Protein AF-A0A437BYC9-F1 (afdb_monomer)

Nearest PDB structures (foldseek):
  4xf6-assembly1_A  TM=4.415E-01  e=2.142E-01  Thermococcus kodakarensis KOD1
  4k9z-assembly1_A  TM=4.597E-01  e=1.514E+00  Phocaeicola vulgatus ATCC 8482
  7koe-assembly1_F  TM=4.546E-01  e=2.211E+00  Thermotoga maritima MSB8
  5i7a-assembly2_D  TM=3.632E-01  e=1.335E+00  Mycobacterium tuberculosis
  3tzq-assembly1_B  TM=3.472E-01  e=1.949E+00  Mycobacterium marinum M

Foldseek 3Di:
DPPPQDFKEWEAEWDQDPNDIHHDPLRVVLLVLCVVLLQPRYAYEYEDEDPDDCVVVVVVGDPSDRYDYDYLVRDQPVCNVADDGWIAGSVSPDIQHDRVRSSLVSLVNSCVVPVVPVVSVCVCPDVSDDDPDDLVPDVVNVLVVPVQVVQVVVCVVDVDVVVPDDRPSVVVVVVVVPDPDPDPCPVVVVVVVVVVVVVVVVVVVVVPPPDDDDDD

Structure (mmCIF, N/CA/C/O backbone):
data_AF-A0A437BYC9-F1
#
_entry.id   AF-A0A437BYC9-F1
#
loop_
_atom_site.group_PDB
_atom_site.id
_atom_site.type_symbol
_atom_site.label_atom_id
_atom_site.label_alt_id
_atom_site.label_comp_id
_atom_site.label_asym_id
_atom_site.label_entity_id
_atom_site.label_seq_id
_atom_site.pdbx_PDB_ins_code
_atom_site.Cartn_x
_atom_site.Cartn_y
_atom_site.Cartn_z
_atom_site.occupancy
_atom_site.B_iso_or_equiv
_atom_site.auth_seq_id
_atom_site.auth_comp_id
_atom_site.auth_asym_id
_atom_site.auth_atom_id
_atom_site.pdbx_PDB_model_num
ATOM 1 N N . MET A 1 1 ? -20.187 30.228 1.356 1.00 35.66 1 MET A N 1
ATOM 2 C CA . MET A 1 1 ? -19.359 29.682 2.453 1.00 35.66 1 MET A CA 1
ATOM 3 C C . MET A 1 1 ? -18.362 28.707 1.846 1.00 35.66 1 MET A C 1
ATOM 5 O O . MET A 1 1 ? -18.783 27.744 1.224 1.00 35.66 1 MET A O 1
ATOM 9 N N . LYS A 1 2 ? -17.057 28.998 1.900 1.00 36.75 2 LYS A N 1
ATOM 10 C CA . LYS A 1 2 ? -16.024 28.070 1.418 1.00 36.75 2 LYS A CA 1
ATOM 11 C C . LYS A 1 2 ? -15.849 27.006 2.502 1.00 36.75 2 LYS A C 1
ATOM 13 O O . LYS A 1 2 ? -15.296 27.320 3.549 1.00 36.75 2 LYS A O 1
ATOM 18 N N . HIS A 1 3 ? -16.365 25.796 2.293 1.00 44.00 3 HIS A N 1
ATOM 19 C CA . HIS A 1 3 ? -16.026 24.677 3.169 1.00 44.00 3 HIS A CA 1
ATOM 20 C C . HIS A 1 3 ? -14.507 24.494 3.109 1.00 44.00 3 HIS A C 1
ATOM 22 O O . HIS A 1 3 ? -13.954 24.269 2.030 1.00 44.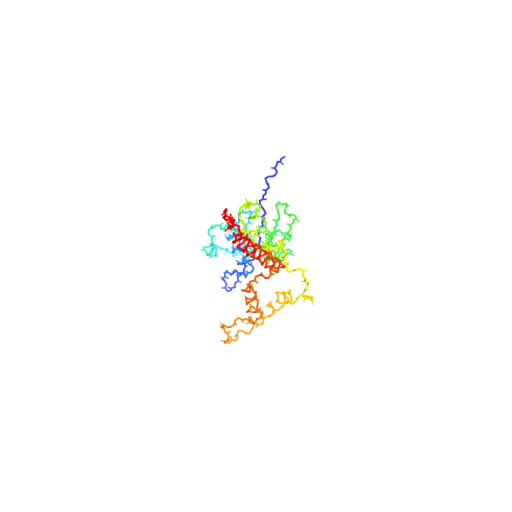00 3 HIS A O 1
ATOM 28 N N . ALA A 1 4 ? -13.826 24.667 4.243 1.00 49.12 4 ALA A N 1
ATOM 29 C CA . ALA A 1 4 ? -12.433 24.272 4.369 1.00 49.12 4 ALA A CA 1
ATOM 30 C C . ALA A 1 4 ? -12.379 22.772 4.059 1.00 49.12 4 ALA A C 1
ATOM 32 O O . ALA A 1 4 ? -12.973 21.975 4.784 1.00 49.12 4 ALA A O 1
ATOM 33 N N . LYS A 1 5 ? -11.773 22.402 2.925 1.00 62.47 5 LYS A N 1
ATOM 34 C CA . LYS A 1 5 ? -11.640 20.999 2.528 1.00 62.47 5 LYS A CA 1
ATOM 35 C C . LYS A 1 5 ? -10.813 20.302 3.601 1.00 62.47 5 LYS A C 1
ATOM 37 O O . LYS A 1 5 ? -9.648 20.647 3.787 1.00 62.47 5 LYS A O 1
ATOM 42 N N . GLN A 1 6 ? -11.435 19.387 4.336 1.00 75.75 6 GLN A N 1
ATOM 43 C CA . GLN A 1 6 ? -10.712 18.543 5.275 1.00 75.75 6 GLN A CA 1
ATOM 44 C C . GLN A 1 6 ? -9.786 17.608 4.489 1.00 75.75 6 GLN A C 1
ATOM 46 O O . GLN A 1 6 ? -10.134 17.236 3.369 1.00 75.75 6 GLN A O 1
ATOM 51 N N . PRO A 1 7 ? -8.606 17.261 5.025 1.00 87.56 7 PRO A N 1
ATOM 52 C CA . PRO A 1 7 ? -7.729 16.301 4.371 1.00 87.56 7 PRO A CA 1
ATOM 53 C C . PRO A 1 7 ? -8.414 14.927 4.275 1.00 87.56 7 PRO A C 1
ATOM 55 O O . PRO A 1 7 ? -9.244 14.607 5.131 1.00 87.56 7 PRO A O 1
ATOM 58 N N . PRO A 1 8 ? -8.063 14.102 3.273 1.00 93.69 8 PRO A N 1
ATOM 59 C CA . PRO A 1 8 ? -8.549 12.731 3.196 1.00 93.69 8 PRO A CA 1
ATOM 60 C C . PRO A 1 8 ? -8.147 11.938 4.446 1.00 93.69 8 PRO A C 1
ATOM 62 O O . PRO A 1 8 ? -7.081 12.150 5.033 1.00 93.69 8 PRO A O 1
ATOM 65 N N . CYS A 1 9 ? -8.994 10.995 4.839 1.00 96.12 9 CYS A N 1
ATOM 66 C CA . CYS A 1 9 ? -8.796 10.165 6.021 1.00 96.12 9 CYS A CA 1
ATOM 67 C C . CYS A 1 9 ? -8.290 8.781 5.615 1.00 96.12 9 CYS A C 1
ATOM 69 O O . CYS A 1 9 ? -8.772 8.205 4.645 1.00 96.12 9 CYS A O 1
ATOM 71 N N . LEU A 1 10 ? -7.347 8.222 6.364 1.00 97.31 10 LEU A N 1
ATOM 72 C CA . LEU A 1 10 ? -6.809 6.883 6.150 1.00 97.31 10 LEU A CA 1
ATOM 73 C C . LEU A 1 10 ? -7.049 6.038 7.397 1.00 97.31 10 LEU A C 1
ATOM 75 O O . LEU A 1 10 ? -6.605 6.407 8.474 1.00 97.31 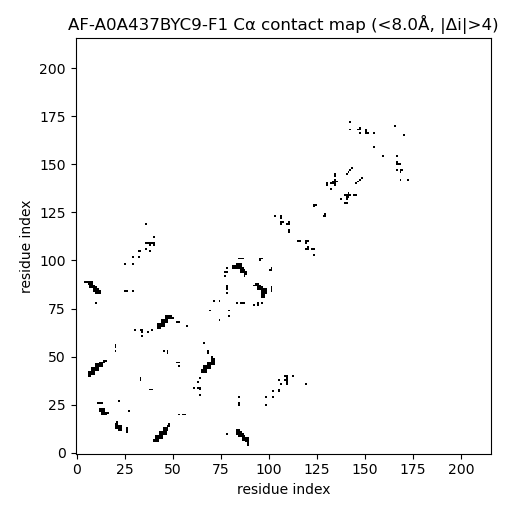10 LEU A O 1
ATOM 79 N N . TYR A 1 11 ? -7.719 4.905 7.239 1.00 97.12 11 TYR A N 1
ATOM 80 C CA . TYR A 1 11 ? -8.115 4.013 8.323 1.00 97.12 11 TYR A CA 1
ATOM 81 C C . TYR A 1 11 ? -7.309 2.723 8.243 1.00 97.12 11 TYR A C 1
ATOM 83 O O . TYR A 1 11 ? -7.282 2.062 7.197 1.00 97.12 11 TYR A O 1
ATOM 91 N N . LEU A 1 12 ? -6.646 2.382 9.343 1.00 96.06 12 LEU A N 1
ATOM 92 C CA . LEU A 1 12 ? -5.747 1.243 9.454 1.00 96.06 12 LEU A CA 1
ATOM 93 C C . LEU A 1 12 ? -6.192 0.339 10.596 1.00 96.06 12 LEU A C 1
ATOM 95 O O . LEU A 1 12 ? -6.527 0.814 11.676 1.00 96.06 12 LEU A O 1
ATOM 99 N N . GLU A 1 13 ? -6.183 -0.964 10.353 1.00 93.69 13 GLU A N 1
ATOM 100 C CA . GLU A 1 13 ? -6.565 -1.950 11.358 1.00 93.69 13 GLU A CA 1
ATOM 101 C C . GLU A 1 13 ? -5.466 -2.111 12.403 1.00 93.69 13 GLU A C 1
ATOM 103 O O . GLU A 1 13 ? -4.273 -2.123 12.074 1.00 93.69 13 GLU A O 1
ATOM 108 N N . VAL A 1 14 ? -5.878 -2.304 13.650 1.00 90.81 14 VAL A N 1
ATOM 109 C CA . VAL A 1 14 ? -5.016 -2.784 14.720 1.00 90.81 14 VAL A CA 1
ATOM 110 C C . VAL A 1 14 ? -5.742 -3.915 15.440 1.00 90.81 14 VAL A C 1
ATOM 112 O O . VAL A 1 14 ? -6.952 -3.853 15.638 1.00 90.81 14 VAL A O 1
ATOM 115 N N . CYS A 1 15 ? -5.022 -4.971 15.811 1.00 84.94 15 CYS A N 1
ATOM 116 C CA . CYS A 1 15 ? -5.612 -6.130 16.476 1.00 84.94 15 CYS A CA 1
ATOM 117 C C . CYS A 1 15 ? -5.174 -6.175 17.937 1.00 84.94 15 CYS A C 1
ATOM 119 O O . CYS A 1 15 ? -4.012 -5.913 18.241 1.00 84.94 15 CYS A O 1
ATOM 121 N N . CYS A 1 16 ? -6.068 -6.572 18.838 1.00 80.38 16 CYS A N 1
ATOM 122 C CA . CYS A 1 16 ? -5.691 -6.937 20.199 1.00 80.38 16 CYS A CA 1
ATOM 123 C C . CYS A 1 16 ? -5.539 -8.460 20.280 1.00 80.38 16 CYS A C 1
ATOM 125 O O . CYS A 1 16 ? -6.449 -9.200 19.909 1.00 80.38 16 CYS A O 1
ATOM 127 N N . GLN A 1 17 ? -4.380 -8.935 20.735 1.00 76.38 17 GLN A N 1
ATOM 128 C CA . GLN A 1 17 ? -4.140 -10.352 20.994 1.00 76.38 17 GLN A CA 1
ATOM 129 C C . GLN A 1 17 ? -3.495 -10.489 22.373 1.00 76.38 17 GLN A C 1
ATOM 131 O O . GLN A 1 17 ? -2.411 -9.954 22.594 1.00 76.38 17 GLN A O 1
ATOM 136 N N . ASN A 1 18 ? -4.140 -11.230 23.278 1.00 75.50 18 ASN A N 1
ATOM 137 C CA . ASN A 1 18 ? -3.695 -11.420 24.666 1.00 75.50 18 ASN A CA 1
ATOM 138 C C . ASN A 1 18 ? -3.478 -10.089 25.414 1.00 75.50 18 ASN A C 1
ATOM 140 O O . ASN A 1 18 ? -2.416 -9.892 25.999 1.00 75.50 18 ASN A O 1
ATOM 144 N N . GLU A 1 19 ? -4.440 -9.160 25.341 1.00 74.94 19 GLU A N 1
ATOM 145 C CA . GLU A 1 19 ? -4.351 -7.810 25.939 1.00 74.94 19 GLU A CA 1
ATOM 146 C C . GLU A 1 19 ? -3.210 -6.932 25.386 1.00 74.94 19 GLU A C 1
ATOM 148 O O . GLU A 1 19 ? -2.942 -5.845 25.896 1.00 74.94 19 GLU A O 1
ATOM 153 N N . GLN A 1 20 ? -2.530 -7.376 24.323 1.00 78.38 20 GLN A N 1
ATOM 154 C CA . GLN A 1 20 ? -1.471 -6.621 23.673 1.00 78.38 20 GLN A CA 1
ATOM 155 C C . GLN A 1 20 ? -1.907 -6.161 22.287 1.00 78.38 20 GLN A C 1
ATOM 157 O O . GLN A 1 20 ? -2.323 -6.951 21.434 1.00 78.38 20 GLN A O 1
ATOM 162 N N . LEU A 1 21 ? -1.746 -4.863 22.048 1.00 83.94 21 LEU A N 1
ATOM 163 C CA . LEU A 1 21 ? -2.015 -4.263 20.756 1.00 83.94 21 LEU A CA 1
ATOM 164 C C . LEU A 1 21 ? -0.941 -4.683 19.741 1.00 83.94 21 LEU A C 1
ATOM 166 O O . LEU A 1 21 ? 0.259 -4.550 19.987 1.00 83.94 21 LEU A O 1
ATOM 170 N N . ARG A 1 22 ? -1.375 -5.201 18.592 1.00 85.50 22 ARG A N 1
ATOM 171 C CA . ARG A 1 22 ? -0.526 -5.692 17.505 1.00 85.50 22 ARG A CA 1
ATOM 172 C C . ARG A 1 22 ? -0.892 -5.023 16.197 1.00 85.50 22 ARG A C 1
ATOM 174 O O . ARG A 1 22 ? -2.064 -4.845 15.879 1.00 85.50 22 ARG A O 1
ATOM 181 N N . VAL A 1 23 ? 0.133 -4.721 15.408 1.00 87.81 23 VAL A N 1
ATOM 182 C CA . VAL A 1 23 ? -0.023 -4.128 14.081 1.00 87.81 23 VAL A CA 1
ATOM 183 C C . VAL A 1 23 ? -0.040 -5.233 13.029 1.00 87.81 23 VAL A C 1
ATOM 185 O O . VAL A 1 23 ? 0.972 -5.919 12.859 1.00 87.81 23 VAL A O 1
ATOM 188 N N . PRO A 1 24 ? -1.156 -5.422 12.305 1.00 89.94 24 PRO A N 1
ATOM 189 C CA . PRO A 1 24 ? -1.204 -6.343 11.182 1.00 89.94 24 PRO A CA 1
ATOM 190 C C . PRO A 1 24 ? -0.204 -5.947 10.098 1.00 89.94 24 PRO A C 1
ATOM 192 O O . PRO A 1 24 ? 0.077 -4.766 9.891 1.00 89.94 24 PRO A O 1
ATOM 195 N N . LEU A 1 25 ? 0.260 -6.932 9.326 1.00 89.44 25 LEU A N 1
ATOM 196 C CA . LEU A 1 25 ? 1.218 -6.716 8.237 1.00 89.44 25 LEU A CA 1
ATOM 197 C C . LEU A 1 25 ? 0.780 -5.600 7.274 1.00 89.44 25 LEU A C 1
ATOM 199 O O . LEU A 1 25 ? 1.587 -4.749 6.910 1.00 89.44 25 LEU A O 1
ATOM 203 N N . HIS A 1 26 ? -0.500 -5.576 6.892 1.00 93.06 26 HIS A N 1
ATOM 204 C CA . HIS A 1 26 ? -1.048 -4.555 5.999 1.00 93.06 26 HIS A CA 1
ATOM 205 C C . HIS A 1 26 ? -0.874 -3.140 6.568 1.00 93.06 26 HIS A C 1
ATOM 207 O O . HIS A 1 26 ? -0.430 -2.246 5.850 1.00 93.06 26 HIS A O 1
ATOM 213 N N . THR A 1 27 ? -1.157 -2.948 7.857 1.00 93.81 27 THR A N 1
ATOM 214 C CA . THR A 1 27 ? -0.968 -1.667 8.546 1.00 93.81 27 THR A CA 1
ATOM 215 C C . THR A 1 27 ? 0.511 -1.305 8.640 1.00 93.81 27 THR A C 1
ATOM 217 O O . THR A 1 27 ? 0.872 -0.178 8.307 1.00 93.81 27 THR A O 1
ATOM 220 N N . SER A 1 28 ? 1.385 -2.256 8.984 1.00 92.50 28 SER A N 1
ATOM 221 C CA . SER A 1 28 ? 2.836 -2.029 9.037 1.00 92.50 28 SER A CA 1
ATOM 222 C C . SER A 1 28 ? 3.403 -1.564 7.693 1.00 92.50 28 SER A C 1
ATOM 224 O O . SER A 1 28 ? 4.184 -0.615 7.650 1.00 92.50 28 SER A O 1
ATOM 226 N N . ILE A 1 29 ? 2.972 -2.175 6.582 1.00 95.12 29 ILE A N 1
ATOM 227 C CA . ILE A 1 29 ? 3.383 -1.771 5.227 1.00 95.12 29 ILE A CA 1
ATOM 228 C C . ILE A 1 29 ? 2.930 -0.336 4.926 1.00 95.12 29 ILE A C 1
ATOM 230 O O . ILE A 1 29 ? 3.701 0.453 4.376 1.00 95.12 29 ILE A O 1
ATOM 234 N N . VAL A 1 30 ? 1.691 0.017 5.283 1.00 96.75 30 VAL A N 1
ATOM 235 C CA . VAL A 1 30 ? 1.162 1.367 5.048 1.00 96.75 30 VAL A CA 1
ATOM 236 C C . VAL A 1 30 ? 1.903 2.412 5.884 1.00 96.75 30 VAL A C 1
ATOM 238 O O . VAL A 1 30 ? 2.310 3.435 5.337 1.00 96.75 30 VAL A O 1
ATOM 241 N N . LEU A 1 31 ? 2.124 2.153 7.175 1.00 94.50 31 LEU A N 1
ATOM 242 C CA . LEU A 1 31 ? 2.859 3.057 8.068 1.00 94.50 31 LEU A CA 1
ATOM 243 C C . LEU A 1 31 ? 4.304 3.263 7.599 1.00 94.50 31 LEU A C 1
ATOM 245 O O . LEU A 1 31 ? 4.778 4.399 7.552 1.00 94.50 31 LEU A O 1
ATOM 249 N N . PHE A 1 32 ? 4.977 2.187 7.181 1.00 94.06 32 PHE A N 1
ATOM 250 C CA . PHE A 1 32 ? 6.312 2.269 6.592 1.00 94.06 32 PHE A CA 1
ATOM 251 C C . PHE A 1 32 ? 6.326 3.175 5.357 1.00 94.06 32 PHE A C 1
ATOM 253 O O . PHE A 1 32 ? 7.171 4.062 5.255 1.00 94.06 32 PHE A O 1
ATOM 260 N N . LEU A 1 33 ? 5.372 2.997 4.437 1.00 95.69 33 LEU A N 1
ATOM 261 C CA . LEU A 1 33 ? 5.303 3.809 3.224 1.00 95.69 33 LEU A CA 1
ATOM 262 C C . LEU A 1 33 ? 5.016 5.285 3.531 1.00 95.69 33 LEU A C 1
ATOM 264 O O . LEU A 1 33 ? 5.651 6.158 2.942 1.00 95.69 33 LEU A O 1
ATOM 268 N N . LEU A 1 34 ? 4.091 5.575 4.451 1.00 95.62 34 LEU A N 1
ATOM 269 C CA . LEU A 1 34 ? 3.804 6.948 4.881 1.00 95.62 34 LEU A CA 1
ATOM 270 C C . LEU A 1 34 ? 5.063 7.631 5.425 1.00 95.62 34 LEU A C 1
ATOM 272 O O . LEU A 1 34 ? 5.349 8.764 5.039 1.00 95.62 34 LEU A O 1
ATOM 276 N N . SER A 1 35 ? 5.824 6.924 6.266 1.00 93.94 35 SER A N 1
ATOM 277 C CA . SER A 1 35 ? 7.083 7.415 6.833 1.00 93.94 35 SER A CA 1
ATOM 278 C C . SER A 1 35 ? 8.153 7.618 5.755 1.00 93.94 35 SER A C 1
ATOM 280 O O . SER A 1 35 ? 8.728 8.700 5.661 1.00 93.94 35 SER A O 1
ATOM 282 N N . TYR A 1 36 ? 8.358 6.633 4.874 1.00 93.75 36 TYR A N 1
ATOM 283 C CA . TYR A 1 36 ? 9.316 6.709 3.763 1.00 93.75 36 TYR A CA 1
ATOM 284 C C . TYR A 1 36 ? 9.035 7.892 2.820 1.00 93.75 36 TYR A C 1
ATOM 286 O O . TYR A 1 36 ? 9.946 8.577 2.340 1.00 93.75 36 TYR A O 1
ATOM 294 N N . CYS A 1 37 ? 7.756 8.152 2.552 1.00 93.81 37 CYS A N 1
ATOM 295 C CA . CYS A 1 37 ? 7.327 9.248 1.696 1.00 93.81 37 CYS A CA 1
ATOM 296 C C . CYS A 1 37 ? 7.237 10.607 2.416 1.00 93.81 37 CYS A C 1
ATOM 298 O O . CYS A 1 37 ? 6.986 11.594 1.729 1.00 93.81 37 CYS A O 1
ATOM 300 N N . ASP A 1 38 ? 7.405 10.670 3.745 1.00 91.88 38 ASP A N 1
ATOM 301 C CA . ASP A 1 38 ? 7.042 11.823 4.597 1.00 91.88 38 ASP A CA 1
ATOM 302 C C . ASP A 1 38 ? 5.645 12.387 4.246 1.00 91.88 38 ASP A C 1
ATOM 304 O O . ASP A 1 38 ? 5.435 13.587 4.050 1.00 91.88 38 ASP A O 1
ATOM 308 N N . CYS A 1 39 ? 4.669 11.491 4.067 1.00 92.38 39 CYS A N 1
ATOM 309 C CA . CYS A 1 39 ? 3.351 11.853 3.554 1.00 92.38 39 CYS A CA 1
ATOM 310 C C . CYS A 1 39 ? 2.463 12.462 4.649 1.00 92.38 39 CYS A C 1
ATOM 312 O O . CYS A 1 39 ? 1.980 11.754 5.529 1.00 92.38 39 CYS A O 1
ATOM 314 N N . LYS A 1 40 ? 2.172 13.763 4.539 1.00 91.25 40 LYS A N 1
ATOM 315 C CA . LYS A 1 40 ? 1.309 14.519 5.476 1.00 91.25 40 LYS A CA 1
ATOM 316 C C . LYS A 1 40 ? -0.074 14.848 4.907 1.00 91.25 40 LYS A C 1
ATOM 318 O O . LYS A 1 40 ? -0.828 15.622 5.487 1.00 91.25 40 LYS A O 1
ATOM 323 N N . SER A 1 41 ? -0.407 14.283 3.747 1.00 92.38 41 SER A N 1
ATOM 324 C CA . SER A 1 41 ? -1.657 14.575 3.037 1.00 92.38 41 SER A CA 1
ATOM 325 C C . SER A 1 41 ? -2.883 13.898 3.644 1.00 92.38 41 SER A C 1
ATOM 327 O O . SER A 1 41 ? -3.993 14.245 3.257 1.00 92.38 41 SER A O 1
ATOM 329 N N . PHE A 1 42 ? -2.703 12.940 4.555 1.00 93.94 42 PHE A N 1
ATOM 330 C CA . PHE A 1 42 ? -3.791 12.170 5.151 1.00 93.94 42 PHE A CA 1
ATOM 331 C C . PHE A 1 42 ? -3.896 12.432 6.646 1.00 93.94 42 PHE A C 1
ATOM 333 O O . PHE A 1 42 ? -2.885 12.526 7.340 1.00 93.94 42 PHE A O 1
ATOM 340 N N . ARG A 1 43 ? -5.128 12.442 7.153 1.00 94.56 43 ARG A N 1
ATOM 341 C CA . ARG A 1 43 ? -5.381 12.212 8.574 1.00 94.56 43 ARG A CA 1
ATOM 342 C C . ARG A 1 43 ? -5.462 10.708 8.809 1.00 94.56 43 ARG A C 1
ATOM 344 O O . ARG A 1 43 ? -6.344 10.054 8.258 1.00 94.56 43 ARG A O 1
ATOM 351 N N . VAL A 1 44 ? -4.544 10.158 9.595 1.00 95.12 44 VAL A N 1
ATOM 352 C CA . VAL A 1 44 ? -4.432 8.707 9.779 1.00 95.12 44 VAL A CA 1
ATOM 353 C C . VAL A 1 44 ? -5.101 8.285 11.083 1.00 95.12 44 VAL A C 1
ATOM 355 O O . VAL A 1 44 ? -4.848 8.865 12.138 1.00 95.12 44 VAL A O 1
ATOM 358 N N . PHE A 1 45 ? -5.946 7.265 10.999 1.00 94.94 45 PHE A N 1
ATOM 359 C CA . PHE A 1 45 ? -6.682 6.680 12.105 1.00 94.94 45 PHE A CA 1
ATOM 360 C C . PHE A 1 45 ? -6.305 5.214 12.292 1.00 94.94 45 PHE A C 1
ATOM 362 O O . PHE A 1 45 ? -6.350 4.426 11.344 1.00 94.94 45 PHE A O 1
ATOM 369 N N . LEU A 1 46 ? -5.978 4.853 13.527 1.00 93.94 46 LEU A N 1
ATOM 370 C CA . LEU A 1 46 ? -5.891 3.476 13.983 1.00 93.94 46 LEU A CA 1
ATOM 371 C C . LEU A 1 46 ? -7.270 3.054 14.485 1.00 93.94 46 LEU A C 1
ATOM 373 O O . LEU A 1 46 ? -7.828 3.675 15.390 1.00 93.94 46 LEU A O 1
ATOM 377 N N . VAL A 1 47 ? -7.823 2.024 13.855 1.00 93.62 47 VAL A N 1
ATOM 378 C CA . VAL A 1 47 ? -9.131 1.468 14.187 1.00 93.62 47 VAL A CA 1
ATOM 379 C C . VAL A 1 47 ? -8.953 0.464 15.314 1.00 93.62 47 VAL A C 1
ATOM 381 O O . VAL A 1 47 ? -8.249 -0.535 15.150 1.00 93.62 47 VAL A O 1
ATOM 384 N N . LEU A 1 48 ? -9.585 0.753 16.446 1.00 89.06 48 LEU A N 1
ATOM 385 C CA . LEU A 1 48 ? -9.480 -0.009 17.683 1.00 89.06 48 LEU A CA 1
ATOM 386 C C . LEU A 1 48 ? -10.810 -0.689 18.007 1.00 89.06 48 LEU A C 1
ATOM 388 O O . LEU A 1 48 ? -11.877 -0.103 17.820 1.00 89.06 48 LEU A O 1
ATOM 392 N N . GLY A 1 49 ? -10.723 -1.925 18.499 1.00 80.94 49 GLY A N 1
ATOM 393 C CA . GLY A 1 49 ? -11.851 -2.634 19.101 1.00 80.94 49 GLY A CA 1
ATOM 394 C C . GLY A 1 49 ? -11.955 -2.336 20.599 1.00 80.94 49 GLY A C 1
ATOM 395 O O . GLY A 1 49 ? -10.930 -2.235 21.278 1.00 80.94 49 GLY A O 1
ATOM 396 N N . ASP A 1 50 ? -13.189 -2.206 21.083 1.00 68.19 50 ASP A N 1
ATOM 397 C CA . ASP A 1 50 ? -13.614 -2.209 22.489 1.00 68.19 50 ASP A CA 1
ATOM 398 C C . ASP A 1 50 ? -12.714 -1.448 23.477 1.00 68.19 50 ASP A C 1
ATOM 400 O O . ASP A 1 50 ? -12.004 -2.040 24.289 1.00 68.19 50 ASP A O 1
ATOM 404 N N . GLY A 1 51 ? -12.754 -0.110 23.441 1.00 65.69 51 GLY A N 1
ATOM 405 C CA . GLY A 1 51 ? -12.230 0.752 24.518 1.00 65.69 51 GLY A CA 1
ATOM 406 C C . GLY A 1 51 ? -10.708 0.729 24.707 1.00 65.69 51 GLY A C 1
ATOM 407 O O . GLY A 1 51 ? -10.186 1.377 25.617 1.00 65.69 51 GLY A O 1
ATOM 408 N N . SER A 1 52 ? -9.992 0.005 23.846 1.00 72.19 52 SER A N 1
ATOM 409 C CA . SER A 1 52 ? -8.536 -0.017 23.810 1.00 72.19 52 SER A CA 1
ATOM 410 C C . SER A 1 52 ? -7.970 1.320 23.318 1.00 72.19 52 SER A C 1
ATOM 412 O O . SER A 1 52 ? -8.645 2.106 22.650 1.00 72.19 52 SER A O 1
ATOM 414 N N . SER A 1 53 ? -6.715 1.588 23.683 1.00 76.06 53 SER A N 1
ATOM 415 C CA . SER A 1 53 ? -5.976 2.799 23.320 1.00 76.06 53 SER A CA 1
ATOM 416 C C . SER A 1 53 ? -4.689 2.426 22.593 1.00 76.06 53 SER A C 1
ATOM 418 O O . SER A 1 53 ? -4.011 1.467 22.975 1.00 76.06 53 SER A O 1
ATOM 420 N N . SER A 1 54 ? -4.331 3.189 21.556 1.00 77.62 54 SER A N 1
ATOM 421 C CA . SER A 1 54 ? -3.111 2.940 20.783 1.00 77.62 54 SER A CA 1
ATOM 422 C C . SER A 1 54 ? -1.854 3.616 21.342 1.00 77.62 54 SER A C 1
ATOM 424 O O . SER A 1 54 ? -0.774 3.462 20.770 1.00 77.62 54 SER A O 1
ATOM 426 N N . GLU A 1 55 ? -1.948 4.314 22.479 1.00 77.81 55 GLU A N 1
ATOM 427 C CA . GLU A 1 55 ? -0.812 5.004 23.112 1.00 77.81 55 GLU A CA 1
ATOM 428 C C . GLU A 1 55 ? 0.456 4.131 23.272 1.00 77.81 55 GLU A C 1
ATOM 430 O O . GLU A 1 55 ? 1.538 4.600 22.907 1.00 77.81 55 GLU A O 1
ATOM 435 N N . PRO A 1 56 ? 0.382 2.849 23.697 1.00 74.50 56 PRO A N 1
ATOM 436 C CA . PRO A 1 56 ? 1.568 1.990 23.809 1.00 74.50 56 PRO A CA 1
ATOM 437 C C . PRO A 1 56 ? 2.254 1.690 22.469 1.00 74.50 56 PRO A C 1
ATOM 439 O O . PRO A 1 56 ? 3.422 1.299 22.439 1.00 74.50 56 PRO A O 1
ATOM 442 N N . LEU A 1 57 ? 1.516 1.820 21.365 1.00 77.19 57 LEU A N 1
ATOM 443 C CA . LEU A 1 57 ? 2.000 1.564 20.016 1.00 77.19 57 LEU A CA 1
ATOM 444 C C . LEU A 1 57 ? 2.560 2.830 19.365 1.00 77.19 57 LEU A C 1
ATOM 446 O O . LEU A 1 57 ? 3.561 2.750 18.656 1.00 77.19 57 LEU A O 1
ATOM 450 N N . LYS A 1 58 ? 1.959 3.998 19.621 1.00 76.94 58 LYS A N 1
ATOM 451 C CA . LYS A 1 58 ? 2.431 5.281 19.074 1.00 76.94 58 LYS A CA 1
ATOM 452 C C . LYS A 1 58 ? 3.882 5.582 19.449 1.00 76.94 58 LYS A C 1
ATOM 454 O O . LYS A 1 58 ? 4.608 6.113 18.620 1.00 76.94 58 LYS A O 1
ATOM 459 N N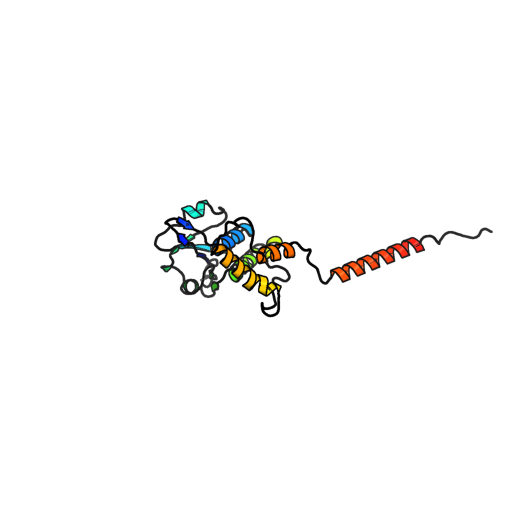 . SER A 1 59 ? 4.326 5.175 20.640 1.00 75.00 59 SER A N 1
ATOM 460 C CA . SER A 1 59 ? 5.720 5.332 21.088 1.00 75.00 59 SER A CA 1
ATOM 461 C C . SER A 1 59 ? 6.740 4.508 20.288 1.00 75.00 59 SER A C 1
ATOM 463 O O . SER A 1 59 ? 7.931 4.802 20.327 1.00 75.00 59 SER A O 1
ATOM 465 N N . GLN A 1 60 ? 6.290 3.481 19.561 1.00 76.56 60 GLN A N 1
ATOM 466 C CA . GLN A 1 60 ? 7.135 2.621 18.723 1.00 76.56 60 GLN A CA 1
ATOM 467 C C . GLN A 1 60 ? 7.134 3.055 17.252 1.00 76.56 60 GLN A C 1
ATOM 469 O O . GLN A 1 60 ? 7.869 2.493 16.439 1.00 76.56 60 GLN A O 1
ATOM 474 N N . LEU A 1 61 ? 6.287 4.021 16.890 1.00 78.06 61 LEU A N 1
ATOM 475 C CA . LEU A 1 61 ? 6.127 4.498 15.524 1.00 78.06 61 LEU A CA 1
ATOM 476 C C . LEU A 1 61 ? 6.925 5.795 15.310 1.00 78.06 61 LEU A C 1
ATOM 478 O O . LEU A 1 61 ? 7.139 6.550 16.256 1.00 78.06 61 LEU A O 1
ATOM 482 N N . PRO A 1 62 ? 7.380 6.074 14.074 1.00 76.25 62 PRO A N 1
ATOM 483 C CA . PRO A 1 62 ? 8.081 7.316 13.767 1.00 76.25 62 PRO A CA 1
ATOM 484 C C . PRO A 1 62 ? 7.273 8.557 14.170 1.00 76.25 62 PRO A C 1
ATOM 486 O O . PRO A 1 62 ? 6.116 8.690 13.771 1.00 76.25 62 PRO A O 1
ATOM 489 N N . GLU A 1 63 ? 7.907 9.506 14.868 1.00 73.75 63 GLU A N 1
ATOM 490 C CA . GLU A 1 63 ? 7.275 10.762 15.322 1.00 73.75 63 GLU A CA 1
ATOM 491 C C . GLU A 1 63 ? 6.700 11.610 14.175 1.00 73.75 63 GLU A C 1
ATOM 493 O O . GLU A 1 63 ? 5.818 12.440 14.383 1.00 73.75 63 GLU A O 1
ATOM 498 N N . SER A 1 64 ? 7.173 11.397 12.942 1.00 76.12 64 SER A N 1
ATOM 499 C CA . SER A 1 64 ? 6.656 12.083 11.755 1.00 76.12 64 SER A CA 1
ATOM 500 C C . SER A 1 64 ? 5.211 11.706 11.400 1.00 76.12 64 SER A C 1
ATOM 502 O O . SER A 1 64 ? 4.590 12.404 10.595 1.00 76.12 64 SER A O 1
ATOM 504 N N . LEU A 1 65 ? 4.661 10.634 11.982 1.00 81.75 65 LEU A N 1
ATOM 505 C CA . LEU A 1 65 ? 3.306 10.154 11.720 1.00 81.75 65 LEU A CA 1
ATOM 506 C C . LEU A 1 65 ? 2.318 10.665 12.776 1.00 81.75 65 LEU A C 1
ATOM 508 O O . LEU A 1 65 ? 2.317 10.225 13.923 1.00 81.75 65 LEU A O 1
ATOM 512 N N . SER A 1 66 ? 1.406 11.548 12.368 1.00 83.50 66 SER A N 1
ATOM 513 C CA . SER A 1 66 ? 0.291 11.997 13.205 1.00 83.50 66 SER A CA 1
ATOM 514 C C . SER A 1 66 ? -0.868 10.993 13.162 1.00 83.50 66 SER A C 1
ATOM 516 O O . SER A 1 66 ? -1.669 10.964 12.224 1.00 83.50 66 SER A O 1
ATOM 518 N N . LEU A 1 67 ? -0.956 10.151 14.195 1.00 89.56 67 LEU A N 1
ATOM 519 C CA . LEU A 1 67 ? -1.956 9.085 14.311 1.00 89.56 67 LEU A CA 1
ATOM 520 C C . LEU A 1 67 ? -3.043 9.449 15.327 1.00 89.56 67 LEU A C 1
ATOM 522 O O . LEU A 1 67 ? -2.754 9.904 16.432 1.00 89.56 67 LEU A O 1
ATOM 526 N N . SER A 1 68 ? -4.302 9.235 14.954 1.00 91.50 68 SER A N 1
ATOM 527 C CA . SER A 1 68 ? -5.469 9.347 15.837 1.00 91.50 68 SER A CA 1
ATOM 528 C C . SER A 1 68 ? -6.106 7.978 16.060 1.00 91.50 68 SER A C 1
ATOM 530 O O . SER A 1 68 ? -5.966 7.088 15.228 1.00 91.50 68 SER A O 1
ATOM 532 N N . ASP A 1 69 ? -6.849 7.830 17.147 1.00 91.62 69 ASP A N 1
ATOM 533 C CA . ASP A 1 69 ? -7.593 6.605 17.441 1.00 91.62 69 ASP A CA 1
ATOM 534 C C . ASP A 1 69 ? -9.042 6.795 16.984 1.00 91.62 69 ASP A C 1
ATOM 536 O O . ASP A 1 69 ? -9.568 7.911 17.027 1.00 91.62 69 ASP A O 1
ATOM 540 N N . ILE A 1 70 ? -9.680 5.722 16.525 1.00 93.19 70 ILE A N 1
ATOM 541 C CA . ILE A 1 70 ? -11.119 5.692 16.256 1.00 93.19 70 ILE A CA 1
ATOM 542 C C . ILE A 1 70 ? -11.679 4.326 16.639 1.00 93.19 70 ILE A C 1
ATOM 544 O O . ILE A 1 70 ? -11.050 3.297 16.380 1.00 93.19 70 ILE A O 1
ATOM 548 N N . GLN A 1 71 ? -12.857 4.315 17.255 1.00 91.00 71 GLN A N 1
ATOM 549 C CA . GLN A 1 71 ? -13.539 3.066 17.578 1.00 91.00 71 GLN A CA 1
ATOM 550 C C . GLN A 1 71 ? -14.221 2.497 16.330 1.00 91.00 71 GLN A C 1
ATOM 552 O O . GLN A 1 71 ? -14.658 3.245 15.451 1.00 91.00 71 GLN A O 1
ATOM 557 N N . VAL A 1 72 ? -14.335 1.170 16.253 1.00 90.50 72 VAL A N 1
ATOM 558 C CA . VAL A 1 72 ? -15.009 0.484 15.132 1.00 90.50 72 VAL A CA 1
ATOM 559 C C . VAL A 1 72 ? -16.428 1.025 14.903 1.00 90.50 72 VAL A C 1
ATOM 561 O O . VAL A 1 72 ? -16.810 1.253 13.755 1.00 90.50 72 VAL A O 1
ATOM 564 N N . ASP A 1 73 ? -17.173 1.309 15.973 1.00 89.94 73 ASP A N 1
ATOM 565 C CA . ASP A 1 73 ? -18.554 1.815 15.904 1.00 89.94 73 ASP A CA 1
ATOM 566 C C . ASP A 1 73 ? -18.664 3.257 15.383 1.00 89.94 73 ASP A C 1
ATOM 568 O O . ASP A 1 73 ? -19.721 3.685 14.917 1.00 89.94 73 ASP A O 1
ATOM 572 N N . GLU A 1 74 ? -17.565 4.010 15.426 1.00 92.44 74 GLU A N 1
ATOM 573 C CA . GLU A 1 74 ? -17.489 5.395 14.953 1.00 92.44 74 GLU A CA 1
ATOM 574 C C . GLU A 1 74 ? -17.035 5.487 13.488 1.00 92.44 74 GLU A C 1
ATOM 576 O O . GLU A 1 74 ? -16.952 6.582 12.917 1.00 92.44 74 GLU A O 1
ATOM 581 N N . LEU A 1 75 ? -16.736 4.351 12.847 1.00 93.81 75 LEU A N 1
ATOM 582 C CA . LEU A 1 75 ? -16.291 4.339 11.462 1.00 93.81 75 LEU A CA 1
ATOM 583 C C .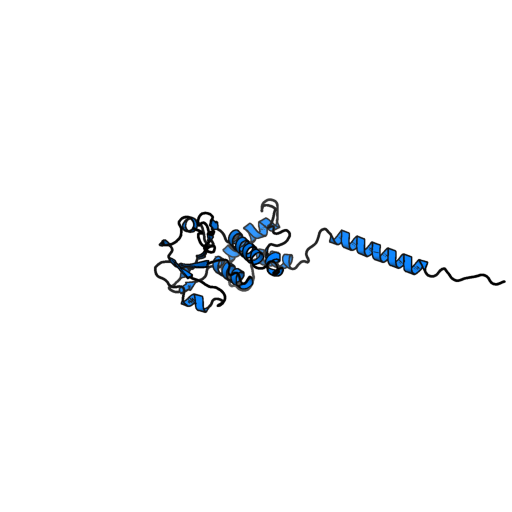 LEU A 1 75 ? -17.381 4.846 10.505 1.00 93.81 75 LEU A C 1
ATOM 585 O O . LEU A 1 75 ? -18.544 4.437 10.584 1.00 93.81 75 LEU A O 1
ATOM 589 N N . PRO A 1 76 ? -17.009 5.656 9.495 1.00 94.81 76 PRO A N 1
ATOM 590 C CA . PRO A 1 76 ? -17.920 5.984 8.409 1.00 94.81 76 PRO A CA 1
ATOM 591 C C . PRO A 1 76 ? -18.440 4.713 7.726 1.00 94.81 76 PRO A C 1
ATOM 593 O O . PRO A 1 76 ? -17.660 3.820 7.398 1.00 94.81 76 PRO A O 1
ATOM 596 N N . LYS A 1 77 ? -19.744 4.667 7.419 1.00 93.06 77 LYS A N 1
ATOM 597 C CA . LYS A 1 77 ? -20.420 3.490 6.825 1.00 93.06 77 LYS A CA 1
ATOM 598 C C . LYS A 1 77 ? -19.711 2.909 5.597 1.00 93.06 77 LYS A C 1
ATOM 600 O O . LYS A 1 77 ? -19.692 1.699 5.387 1.00 93.06 77 LYS A O 1
ATOM 605 N N . LEU A 1 78 ? -19.141 3.781 4.765 1.00 94.69 78 LEU A N 1
ATOM 606 C CA . LEU A 1 78 ? -18.436 3.368 3.554 1.00 94.69 78 LEU A CA 1
ATOM 607 C C . LEU A 1 78 ? -17.128 2.630 3.878 1.00 94.69 78 LEU A C 1
ATOM 609 O O . LEU A 1 78 ? -16.783 1.663 3.207 1.00 94.69 78 LEU A O 1
ATOM 613 N N . VAL A 1 79 ? -16.432 3.063 4.931 1.00 95.94 79 VAL A N 1
ATOM 614 C CA . VAL A 1 79 ? -15.189 2.453 5.413 1.00 95.94 79 VAL A CA 1
ATOM 615 C C . VAL A 1 79 ? -15.482 1.153 6.154 1.00 95.94 79 VAL A C 1
ATOM 617 O O . VAL A 1 79 ? -14.800 0.166 5.905 1.00 95.94 79 VAL A O 1
ATOM 620 N N . SER A 1 80 ? -16.521 1.115 6.996 1.00 94.19 80 SER A N 1
ATOM 621 C CA . SER A 1 80 ? -16.899 -0.100 7.736 1.00 94.19 80 SER A CA 1
ATOM 622 C C . SER A 1 80 ? -17.381 -1.239 6.830 1.00 94.19 80 SER A C 1
ATOM 624 O O . SER A 1 80 ? -17.300 -2.404 7.202 1.00 94.19 80 SER A O 1
ATOM 626 N N . SER A 1 81 ? -17.818 -0.919 5.609 1.00 93.69 81 SER A N 1
ATOM 627 C CA . SER A 1 81 ? -18.167 -1.907 4.577 1.00 93.69 81 SER A CA 1
ATOM 628 C C . SER A 1 81 ? -16.952 -2.441 3.797 1.00 93.69 81 SER A C 1
ATOM 630 O O . SER A 1 81 ? -17.111 -3.271 2.902 1.00 93.69 81 SER A O 1
ATOM 632 N N . CYS A 1 82 ? -15.739 -1.960 4.092 1.00 93.69 82 CYS A N 1
ATOM 633 C CA . CYS A 1 82 ? -14.505 -2.319 3.399 1.00 93.69 82 CYS A CA 1
ATOM 634 C C . CYS A 1 82 ? -13.544 -3.085 4.316 1.00 93.69 82 CYS A C 1
ATOM 636 O O . CYS A 1 82 ? -13.495 -2.863 5.521 1.00 93.69 82 CYS A O 1
ATOM 638 N N . ARG A 1 83 ? -12.688 -3.931 3.729 1.00 92.81 83 ARG A N 1
ATOM 639 C CA . ARG A 1 83 ? -11.500 -4.421 4.443 1.00 92.81 83 ARG A CA 1
ATOM 640 C C . ARG A 1 83 ? -10.451 -3.314 4.513 1.00 92.81 83 ARG A C 1
ATOM 642 O O . ARG A 1 83 ? -10.156 -2.683 3.495 1.00 92.81 83 ARG A O 1
ATOM 649 N N . LEU A 1 84 ? -9.881 -3.109 5.696 1.00 95.56 84 LEU A N 1
ATOM 650 C CA . LEU A 1 84 ? -8.791 -2.162 5.904 1.00 95.56 84 LEU A CA 1
ATOM 651 C C . LEU A 1 84 ? -7.483 -2.701 5.278 1.00 95.56 84 LEU A C 1
ATOM 653 O O . LEU A 1 84 ? -7.300 -3.9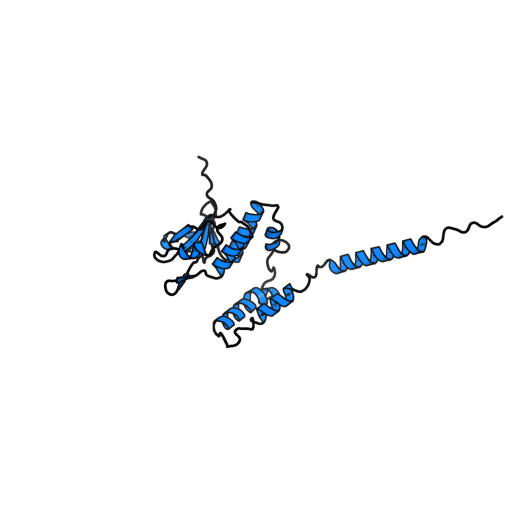16 5.182 1.00 95.56 84 LEU A O 1
ATOM 657 N N . PRO A 1 85 ? -6.571 -1.830 4.809 1.00 97.56 85 PRO A N 1
ATOM 658 C CA . PRO A 1 85 ? -6.611 -0.373 4.903 1.00 97.56 85 PRO A CA 1
ATOM 659 C C . PRO A 1 85 ? -7.607 0.260 3.923 1.00 97.56 85 PRO A C 1
ATOM 661 O O . PRO A 1 85 ? -7.841 -0.254 2.825 1.00 97.56 85 PRO A O 1
ATOM 664 N N . ALA A 1 86 ? -8.155 1.411 4.307 1.00 97.81 86 ALA A N 1
ATOM 665 C CA . ALA A 1 86 ? -9.100 2.160 3.487 1.00 97.81 86 ALA A CA 1
ATOM 666 C C . ALA A 1 86 ? -8.877 3.670 3.615 1.00 97.81 86 ALA A C 1
ATOM 668 O O . ALA A 1 86 ? -8.703 4.184 4.714 1.00 97.81 86 ALA A O 1
ATOM 669 N N . ALA A 1 87 ? -8.896 4.384 2.492 1.00 97.19 87 ALA A N 1
ATOM 670 C CA . ALA A 1 87 ? -8.778 5.836 2.439 1.00 97.19 87 ALA A CA 1
ATOM 671 C C . ALA A 1 87 ? -10.096 6.460 1.973 1.00 97.19 87 ALA A C 1
ATOM 673 O O . ALA A 1 87 ? -10.619 6.087 0.924 1.00 97.19 87 ALA A O 1
ATOM 674 N N . LEU A 1 88 ? -10.621 7.406 2.739 1.00 96.44 88 LEU A N 1
ATOM 675 C CA . LEU A 1 88 ? -11.811 8.180 2.419 1.00 96.44 88 LEU A CA 1
ATOM 676 C C . LEU A 1 88 ? -11.391 9.570 1.937 1.00 96.44 88 LEU A C 1
ATOM 678 O O . LEU A 1 88 ? -10.531 10.209 2.544 1.00 96.44 88 LEU A O 1
ATOM 682 N N . ASP A 1 89 ? -11.965 10.016 0.828 1.00 93.88 89 ASP A N 1
ATOM 683 C CA . ASP A 1 89 ? -11.659 11.317 0.244 1.00 93.88 89 ASP A CA 1
ATOM 684 C C . ASP A 1 89 ? -12.215 12.493 1.068 1.00 93.88 89 ASP A C 1
ATOM 686 O O . ASP A 1 89 ? -12.978 12.324 2.019 1.00 93.88 89 ASP A O 1
ATOM 690 N N . GLU A 1 90 ? -11.855 13.714 0.672 1.00 91.38 90 GLU A N 1
ATOM 691 C CA . GLU A 1 90 ? -12.256 14.953 1.349 1.00 91.38 90 GLU A CA 1
ATOM 692 C C . GLU A 1 90 ? -13.779 15.175 1.338 1.00 91.38 90 GLU A C 1
ATOM 694 O O . GLU A 1 90 ? -14.307 15.929 2.156 1.00 91.38 90 GLU A O 1
ATOM 699 N N . SER A 1 91 ? -14.489 14.551 0.389 1.00 90.19 91 SER A N 1
ATOM 700 C CA . SER A 1 91 ? -15.950 14.625 0.281 1.00 90.19 91 SER A CA 1
ATOM 701 C C . SER A 1 91 ? -16.678 13.618 1.178 1.00 90.19 91 SER A C 1
ATOM 703 O O . SER A 1 91 ? -17.886 13.748 1.399 1.00 90.19 91 SER A O 1
ATOM 705 N N . GLY A 1 92 ? -15.971 12.607 1.688 1.00 88.81 92 GLY A N 1
ATOM 706 C CA . GLY A 1 92 ? -16.569 11.508 2.436 1.00 88.81 92 GLY A CA 1
ATOM 707 C C . GLY A 1 92 ? -17.394 10.545 1.575 1.00 88.81 92 GLY A C 1
ATOM 708 O O . GLY A 1 92 ? -18.105 9.710 2.131 1.00 88.81 92 GLY A O 1
ATOM 709 N N . GLN A 1 93 ? -17.343 10.665 0.244 1.00 90.56 93 GLN A N 1
ATOM 710 C CA . GLN A 1 93 ? -18.181 9.891 -0.683 1.00 90.56 93 GLN A CA 1
ATOM 711 C C . GLN A 1 93 ? -17.402 8.809 -1.430 1.00 90.56 93 GLN A C 1
ATOM 713 O O . GLN A 1 93 ? -17.998 7.844 -1.908 1.00 90.56 93 GLN A O 1
ATOM 718 N N . ILE A 1 94 ? -16.080 8.954 -1.557 1.00 94.06 94 ILE A N 1
ATOM 719 C CA . ILE A 1 94 ? -15.244 8.026 -2.317 1.00 94.06 94 ILE A CA 1
ATOM 720 C C . ILE A 1 94 ? -14.284 7.332 -1.362 1.00 94.06 94 ILE A C 1
ATOM 722 O O . ILE A 1 94 ? -13.364 7.945 -0.822 1.00 94.06 94 ILE A O 1
ATOM 726 N N . CYS A 1 95 ? -14.455 6.019 -1.211 1.00 96.00 95 CYS A N 1
ATOM 727 C CA . CYS A 1 95 ? -13.529 5.174 -0.471 1.00 96.00 95 CYS A CA 1
ATOM 728 C C . CYS A 1 95 ? -12.640 4.373 -1.425 1.00 96.00 95 CYS A C 1
ATOM 730 O O . CYS A 1 95 ? -13.106 3.712 -2.355 1.00 96.00 95 CYS A O 1
ATOM 732 N N . LYS A 1 96 ? -11.335 4.435 -1.182 1.00 96.06 96 LYS A N 1
ATOM 733 C CA . LYS A 1 96 ? -10.309 3.617 -1.819 1.00 96.06 96 LYS A CA 1
ATOM 734 C C . LYS A 1 96 ? -9.857 2.571 -0.811 1.00 96.06 96 LYS A C 1
ATOM 736 O O . LYS A 1 96 ? -9.125 2.904 0.114 1.00 96.06 96 LYS A O 1
ATOM 741 N N . ALA A 1 97 ? -10.286 1.328 -0.991 1.00 96.19 97 ALA A N 1
ATOM 742 C CA . ALA A 1 97 ? -9.986 0.235 -0.073 1.00 96.19 97 ALA A CA 1
ATOM 743 C C . ALA A 1 97 ? -9.047 -0.810 -0.683 1.00 96.19 97 ALA A C 1
ATOM 745 O O . ALA A 1 97 ? -8.990 -0.989 -1.904 1.00 96.19 97 ALA A O 1
ATOM 746 N N . GLY A 1 98 ? -8.329 -1.510 0.193 1.00 93.81 98 GLY A N 1
ATOM 747 C CA . GLY A 1 98 ? -7.369 -2.546 -0.163 1.00 93.81 98 GLY A CA 1
ATOM 748 C C . GLY A 1 98 ? -5.943 -2.015 -0.277 1.00 93.81 98 GLY A C 1
ATOM 749 O O . GLY A 1 98 ? -5.693 -0.912 -0.771 1.00 93.81 98 GLY A O 1
ATOM 750 N N . LEU A 1 99 ? -4.988 -2.842 0.157 1.00 94.31 99 LEU A N 1
ATOM 751 C CA . LEU A 1 99 ? -3.585 -2.460 0.318 1.00 94.31 99 LEU A CA 1
ATOM 752 C C . LEU A 1 99 ? -3.002 -1.802 -0.938 1.00 94.31 99 LEU A C 1
ATOM 754 O O . LEU A 1 99 ? -2.584 -0.652 -0.886 1.00 94.31 99 LEU A O 1
ATOM 758 N N . ALA A 1 100 ? -3.020 -2.482 -2.086 1.00 91.12 100 ALA A N 1
ATOM 759 C CA . ALA A 1 100 ? -2.390 -1.966 -3.305 1.00 91.12 100 ALA A CA 1
ATOM 760 C C . ALA A 1 100 ? -2.983 -0.623 -3.772 1.00 91.12 100 ALA A C 1
ATOM 762 O O . ALA A 1 100 ? -2.250 0.266 -4.214 1.00 91.12 100 ALA A O 1
ATOM 763 N N . VAL A 1 101 ? -4.305 -0.460 -3.654 1.00 94.06 101 VAL A N 1
ATOM 764 C CA . VAL A 1 101 ? -5.008 0.770 -4.043 1.00 94.06 101 VAL A CA 1
ATOM 765 C C . VAL A 1 101 ? -4.616 1.918 -3.115 1.00 94.06 101 VAL A C 1
ATOM 767 O O . VAL A 1 101 ? -4.290 3.006 -3.595 1.00 94.06 101 VAL A O 1
ATOM 770 N N . VAL A 1 102 ? -4.601 1.667 -1.804 1.00 97.19 102 VAL A N 1
ATOM 771 C CA . VAL A 1 102 ? -4.223 2.649 -0.782 1.00 97.19 102 VAL A CA 1
ATOM 772 C C . VAL A 1 102 ? -2.755 3.054 -0.908 1.00 97.19 102 VAL A C 1
ATOM 774 O O . VAL A 1 102 ? -2.470 4.246 -0.986 1.00 97.19 102 VAL A O 1
ATOM 777 N N . LEU A 1 103 ? -1.823 2.100 -1.017 1.00 96.81 103 LEU A N 1
ATOM 778 C CA . LEU A 1 103 ? -0.390 2.395 -1.167 1.00 96.81 103 LEU A CA 1
ATOM 779 C C . LEU A 1 103 ? -0.129 3.266 -2.400 1.00 96.81 103 LEU A C 1
ATOM 781 O O . LEU A 1 103 ? 0.575 4.273 -2.339 1.00 96.81 103 LEU A O 1
ATOM 785 N N . ARG A 1 104 ? -0.761 2.925 -3.526 1.00 95.75 104 ARG A N 1
ATOM 786 C CA . ARG A 1 104 ? -0.661 3.717 -4.752 1.00 95.75 104 ARG A CA 1
ATOM 787 C C . ARG A 1 104 ? -1.244 5.116 -4.588 1.00 95.75 104 ARG A C 1
ATOM 789 O O . ARG A 1 104 ? -0.709 6.071 -5.151 1.00 95.75 104 ARG A O 1
ATOM 796 N N . HIS A 1 105 ? -2.342 5.243 -3.849 1.00 96.19 105 HIS A N 1
ATOM 797 C CA . HIS A 1 105 ? -2.940 6.538 -3.561 1.00 96.19 105 HIS A CA 1
ATOM 798 C C . HIS A 1 105 ? -2.013 7.420 -2.719 1.00 96.19 105 HIS A C 1
ATOM 800 O O . HIS A 1 105 ? -1.842 8.587 -3.068 1.00 96.19 105 HIS A O 1
ATOM 806 N N . ILE A 1 106 ? -1.364 6.848 -1.700 1.00 96.94 106 ILE A N 1
ATOM 807 C CA . ILE A 1 106 ? -0.357 7.528 -0.874 1.00 96.94 106 ILE A CA 1
ATOM 808 C C . ILE A 1 106 ? 0.790 8.039 -1.744 1.00 96.94 106 ILE A C 1
ATOM 810 O O . ILE A 1 106 ? 1.084 9.230 -1.718 1.00 96.94 106 ILE A O 1
ATOM 814 N N . ILE A 1 107 ? 1.368 7.177 -2.589 1.00 96.62 107 ILE A N 1
ATOM 815 C CA . ILE A 1 107 ? 2.470 7.562 -3.486 1.00 96.62 107 ILE A CA 1
ATOM 816 C C . ILE A 1 107 ? 2.053 8.713 -4.405 1.00 96.62 107 ILE A C 1
ATOM 818 O O . ILE A 1 107 ? 2.790 9.685 -4.552 1.00 96.62 107 ILE A O 1
ATOM 822 N N . ASN A 1 108 ? 0.861 8.636 -5.008 1.00 95.31 108 ASN A N 1
ATOM 823 C CA . ASN A 1 108 ? 0.362 9.715 -5.860 1.00 95.31 108 ASN A CA 1
ATOM 824 C C . ASN A 1 108 ? 0.215 11.029 -5.082 1.00 95.31 108 ASN A C 1
ATOM 826 O O . ASN A 1 108 ? 0.658 12.059 -5.577 1.00 95.31 108 ASN A O 1
ATOM 830 N N . LYS A 1 109 ? -0.345 10.997 -3.866 1.00 95.31 109 LYS A N 1
ATOM 831 C CA . LYS A 1 109 ? -0.506 12.195 -3.030 1.00 95.31 109 LYS A CA 1
ATOM 832 C C . LYS A 1 109 ? 0.829 12.793 -2.596 1.00 95.31 109 LYS A C 1
ATOM 834 O O . LYS A 1 109 ? 0.986 14.008 -2.645 1.00 95.31 109 LYS A O 1
ATOM 839 N N . SER A 1 110 ? 1.809 11.959 -2.264 1.00 95.31 110 SER A N 1
ATOM 840 C CA . SER A 1 110 ? 3.168 12.414 -1.964 1.00 95.31 110 SER A CA 1
ATOM 841 C C . SER A 1 110 ? 3.842 13.077 -3.166 1.00 95.31 110 SER A C 1
ATOM 843 O O . SER A 1 110 ? 4.457 14.123 -3.007 1.00 95.31 110 SER A O 1
ATOM 845 N N . VAL A 1 111 ? 3.686 12.525 -4.374 1.00 95.38 111 VAL A N 1
ATOM 846 C CA . VAL A 1 111 ? 4.230 13.128 -5.607 1.00 95.38 111 VAL A CA 1
ATOM 847 C C . VAL A 1 111 ? 3.477 14.404 -6.005 1.00 95.38 111 VAL A C 1
ATOM 849 O O . VAL A 1 111 ? 4.082 15.322 -6.545 1.00 95.38 111 VAL A O 1
ATOM 852 N N . GLU A 1 112 ? 2.166 14.478 -5.756 1.00 94.81 112 GLU A N 1
ATOM 853 C CA . GLU A 1 112 ? 1.377 15.706 -5.936 1.00 94.81 112 GLU A CA 1
ATOM 854 C C . GLU A 1 112 ? 1.863 16.824 -5.001 1.00 94.81 112 GLU A C 1
ATOM 856 O O . GLU A 1 112 ? 1.954 17.974 -5.427 1.00 94.81 112 GLU A O 1
ATOM 861 N N . ALA A 1 113 ? 2.180 16.487 -3.746 1.00 94.00 113 ALA A N 1
ATOM 862 C CA . ALA A 1 113 ? 2.669 17.434 -2.748 1.00 94.00 113 ALA A CA 1
ATOM 863 C C . ALA A 1 113 ? 4.123 17.871 -3.003 1.00 94.00 113 ALA A C 1
ATOM 865 O O . ALA A 1 113 ? 4.440 19.046 -2.828 1.00 94.00 113 ALA A O 1
ATOM 866 N N . ASP A 1 114 ? 4.986 16.951 -3.442 1.00 94.75 114 ASP A N 1
ATOM 867 C CA . ASP A 1 114 ? 6.374 17.234 -3.812 1.00 94.75 114 ASP A CA 1
ATOM 868 C C . ASP A 1 114 ? 6.770 16.524 -5.124 1.00 94.75 114 ASP A C 1
ATOM 870 O O . ASP A 1 114 ? 7.269 15.389 -5.120 1.00 94.75 114 ASP A O 1
ATOM 874 N N . PRO A 1 115 ? 6.610 17.204 -6.276 1.00 94.88 115 PRO A N 1
ATOM 875 C CA . PRO A 1 115 ? 6.983 16.657 -7.580 1.00 94.88 115 PRO A CA 1
ATOM 876 C C . PRO A 1 115 ? 8.485 16.386 -7.760 1.00 94.88 115 PRO A C 1
ATOM 878 O O . PRO A 1 115 ? 8.875 15.743 -8.741 1.00 94.88 115 PRO A O 1
ATOM 881 N N . SER A 1 116 ? 9.348 16.879 -6.862 1.00 95.38 116 SER A N 1
ATOM 882 C CA . SER A 1 116 ? 10.800 16.685 -6.953 1.00 95.38 116 SER A CA 1
ATOM 883 C C . SER A 1 116 ? 11.251 15.289 -6.495 1.00 95.38 116 SER A C 1
ATOM 885 O O . SER A 1 116 ? 12.304 14.811 -6.936 1.00 95.38 116 SER A O 1
ATOM 887 N N . ARG A 1 117 ? 10.425 14.592 -5.699 1.00 93.56 117 ARG A N 1
ATOM 888 C CA . ARG A 1 117 ? 10.662 13.242 -5.151 1.00 93.56 117 ARG A CA 1
ATOM 889 C C . ARG A 1 117 ? 10.531 12.140 -6.206 1.00 93.56 117 ARG A C 1
ATOM 891 O O . ARG A 1 117 ? 9.583 11.347 -6.240 1.00 93.56 117 ARG A O 1
ATOM 898 N N . LYS A 1 118 ? 11.511 12.079 -7.111 1.00 93.31 118 LYS A N 1
ATOM 899 C CA . LYS A 1 118 ? 11.594 11.056 -8.172 1.00 93.31 118 LYS A CA 1
ATOM 900 C C . LYS A 1 118 ? 11.751 9.638 -7.618 1.00 93.31 118 LYS A C 1
ATOM 902 O O . LYS A 1 118 ? 11.294 8.698 -8.261 1.00 93.31 118 LYS A O 1
ATOM 907 N N . ASP A 1 119 ? 12.372 9.501 -6.451 1.00 92.75 119 ASP A N 1
ATOM 908 C CA . ASP A 1 119 ? 12.479 8.262 -5.675 1.00 92.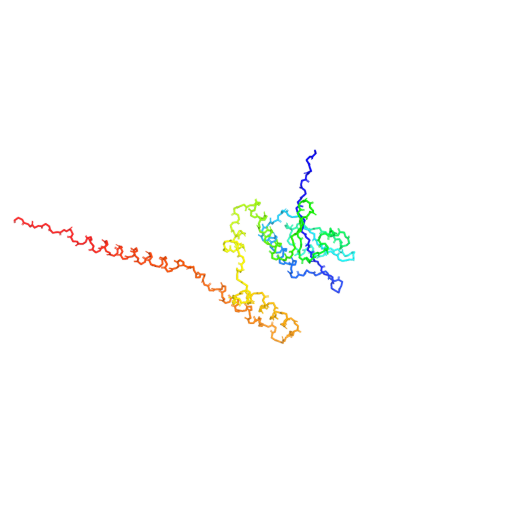75 119 ASP A CA 1
ATOM 909 C C . ASP A 1 119 ? 11.092 7.698 -5.334 1.00 92.75 119 ASP A C 1
ATOM 911 O O . ASP A 1 119 ? 10.798 6.544 -5.643 1.00 92.75 119 ASP A O 1
ATOM 915 N N . VAL A 1 120 ? 10.195 8.539 -4.813 1.00 94.50 120 VAL A N 1
ATOM 916 C CA . VAL A 1 120 ? 8.816 8.152 -4.482 1.00 94.50 120 VAL A CA 1
ATOM 917 C C . VAL A 1 120 ? 8.023 7.831 -5.747 1.00 94.50 120 VAL A C 1
ATOM 919 O O . VAL A 1 120 ? 7.326 6.819 -5.809 1.00 94.50 120 VAL A O 1
ATOM 922 N N . ALA A 1 121 ? 8.169 8.640 -6.801 1.00 92.62 121 ALA A N 1
ATOM 923 C CA . ALA A 1 121 ? 7.512 8.376 -8.080 1.00 92.62 121 ALA A CA 1
ATOM 924 C C . ALA A 1 121 ? 7.953 7.040 -8.713 1.00 92.62 121 ALA A C 1
ATOM 926 O O . ALA A 1 121 ? 7.145 6.380 -9.376 1.00 92.62 121 ALA A O 1
ATOM 927 N N . ALA A 1 122 ? 9.208 6.629 -8.502 1.00 91.12 122 ALA A N 1
ATOM 928 C CA . ALA A 1 122 ? 9.747 5.372 -9.012 1.00 91.12 122 ALA A CA 1
ATOM 929 C C . ALA A 1 122 ? 9.109 4.133 -8.361 1.00 91.12 122 ALA A C 1
ATOM 931 O O . ALA A 1 122 ? 9.050 3.087 -9.010 1.00 91.12 122 ALA A O 1
ATOM 932 N N . LEU A 1 123 ? 8.547 4.250 -7.149 1.00 91.81 123 LEU A N 1
ATOM 933 C CA . LEU A 1 123 ? 7.833 3.155 -6.474 1.00 91.81 123 LEU A CA 1
ATOM 934 C C . LEU A 1 123 ? 6.604 2.662 -7.253 1.00 91.81 123 LEU A C 1
ATOM 936 O O . LEU A 1 123 ? 6.204 1.510 -7.115 1.00 91.81 123 LEU A O 1
ATOM 940 N N . LEU A 1 124 ? 6.015 3.499 -8.117 1.00 89.88 124 LEU A N 1
ATOM 941 C CA . LEU A 1 124 ? 4.917 3.085 -9.004 1.00 89.88 124 LEU A CA 1
ATOM 942 C C . LEU A 1 124 ? 5.375 2.145 -10.130 1.00 89.88 124 LEU A C 1
ATOM 944 O O . LEU A 1 124 ? 4.544 1.648 -10.897 1.00 89.88 124 LEU A O 1
ATOM 948 N N . GLY A 1 125 ? 6.683 1.934 -10.258 1.00 83.88 125 GLY A N 1
ATOM 949 C CA . GLY A 1 125 ? 7.286 1.114 -11.288 1.00 83.88 125 GLY A CA 1
ATOM 950 C C . GLY A 1 125 ? 7.214 1.740 -12.680 1.00 83.88 125 GLY A C 1
ATOM 951 O O . GLY A 1 125 ? 6.785 2.880 -12.903 1.00 83.88 125 GLY A O 1
ATOM 952 N N . PHE A 1 126 ? 7.651 0.963 -13.667 1.00 76.56 126 PHE A N 1
ATOM 953 C CA . PHE A 1 126 ? 7.695 1.405 -15.055 1.00 76.56 126 PHE A CA 1
ATOM 954 C C . PHE A 1 126 ? 6.295 1.762 -15.574 1.00 76.56 126 PHE A C 1
ATOM 956 O O . PHE A 1 126 ? 5.342 0.994 -15.435 1.00 76.56 126 PHE A O 1
ATOM 963 N N . LYS A 1 127 ? 6.175 2.947 -16.189 1.00 79.75 127 LYS A N 1
ATOM 964 C CA . LYS A 1 127 ? 4.907 3.513 -16.690 1.00 79.75 127 LYS A CA 1
ATOM 965 C C . LYS A 1 127 ? 3.793 3.604 -15.637 1.00 79.75 127 LYS A C 1
ATOM 967 O O . LYS A 1 127 ? 2.632 3.747 -16.013 1.00 79.75 127 LYS A O 1
ATOM 972 N N . LYS A 1 128 ? 4.127 3.553 -14.341 1.00 83.56 128 LYS A N 1
ATOM 973 C CA . LYS A 1 128 ? 3.152 3.522 -13.246 1.00 83.56 128 LYS A CA 1
ATOM 974 C C . LYS A 1 128 ? 2.168 2.352 -13.386 1.00 83.56 128 LYS A C 1
ATOM 976 O O . LYS A 1 128 ? 0.979 2.519 -13.137 1.00 83.56 128 LYS A O 1
ATOM 981 N N . THR A 1 129 ? 2.592 1.191 -13.877 1.00 75.81 129 THR A N 1
ATOM 982 C CA . THR A 1 129 ? 1.689 0.041 -14.065 1.00 75.81 129 THR A CA 1
ATOM 983 C C . THR A 1 129 ? 2.118 -1.148 -13.229 1.00 75.81 129 THR A C 1
ATOM 985 O O . THR A 1 129 ? 3.307 -1.422 -13.114 1.00 75.81 129 THR A O 1
ATOM 988 N N . CYS A 1 130 ? 1.133 -1.873 -12.701 1.00 70.75 130 CYS A N 1
ATOM 989 C CA . CYS A 1 130 ? 1.327 -3.188 -12.100 1.00 70.75 130 CYS A CA 1
ATOM 990 C C . CYS A 1 130 ? 1.529 -4.252 -13.196 1.00 70.75 130 CYS A C 1
ATOM 992 O O . CYS A 1 130 ? 1.577 -3.935 -14.392 1.00 70.75 130 CYS A O 1
ATOM 994 N N . LEU A 1 131 ? 1.625 -5.520 -12.789 1.00 72.31 131 LEU A N 1
ATOM 995 C CA . LEU A 1 131 ? 1.603 -6.660 -13.705 1.00 72.31 131 LEU A CA 1
ATOM 996 C C . LEU A 1 131 ? 0.358 -6.557 -14.605 1.00 72.31 131 LEU A C 1
ATOM 998 O O . LEU A 1 131 ? -0.759 -6.426 -14.122 1.00 72.31 131 LEU A O 1
ATOM 1002 N N . LYS A 1 132 ? 0.564 -6.512 -15.927 1.00 72.19 132 LYS A N 1
ATOM 1003 C CA . LYS A 1 132 ? -0.502 -6.200 -16.903 1.00 72.19 132 LYS A CA 1
ATOM 1004 C C . LYS A 1 132 ? -1.282 -7.410 -17.397 1.00 72.19 132 LYS A C 1
ATOM 1006 O O . LYS A 1 132 ? -2.318 -7.254 -18.029 1.00 72.19 132 LYS A O 1
ATOM 1011 N N . ALA A 1 133 ? -0.720 -8.589 -17.206 1.00 80.75 133 ALA A N 1
ATOM 1012 C CA . ALA A 1 133 ? -1.243 -9.835 -17.729 1.00 80.75 133 ALA A CA 1
ATOM 1013 C C . ALA A 1 133 ? -1.824 -10.632 -16.565 1.00 80.75 133 ALA A C 1
ATOM 1015 O O . ALA A 1 133 ? -1.222 -10.618 -15.498 1.00 80.75 133 ALA A O 1
ATOM 1016 N N . CYS A 1 134 ? -2.950 -11.311 -16.760 1.00 80.25 134 CYS A N 1
ATOM 1017 C CA . CYS A 1 134 ? -3.583 -12.120 -15.719 1.00 80.25 134 CYS A CA 1
ATOM 1018 C C . CYS A 1 134 ? -2.737 -13.361 -15.374 1.00 80.25 134 CYS A C 1
ATOM 1020 O O . CYS A 1 134 ? -1.863 -13.775 -16.150 1.00 80.25 134 CYS A O 1
ATOM 1022 N N . ALA A 1 135 ? -2.981 -13.966 -14.211 1.00 82.19 135 ALA A N 1
ATOM 1023 C CA . ALA A 1 135 ? -2.249 -15.138 -13.729 1.00 82.19 135 ALA A CA 1
ATOM 1024 C C . ALA A 1 135 ? -2.336 -16.358 -14.675 1.00 82.19 135 ALA A C 1
ATOM 1026 O O . ALA A 1 135 ? -1.444 -17.209 -14.708 1.00 82.19 135 ALA A O 1
ATOM 1027 N N . GLU A 1 136 ? -3.374 -16.457 -15.498 1.00 86.94 136 GLU A N 1
ATOM 1028 C CA . GLU A 1 136 ? -3.568 -17.534 -16.471 1.00 86.94 136 GLU A CA 1
ATOM 1029 C C . GLU A 1 136 ? -2.534 -17.468 -17.598 1.00 86.94 136 GLU A C 1
ATOM 1031 O O . GLU A 1 136 ? -2.042 -18.502 -18.048 1.00 86.94 136 GLU A O 1
ATOM 1036 N N . VAL A 1 137 ? -2.165 -16.251 -18.006 1.00 87.38 137 VAL A N 1
ATOM 1037 C CA . VAL A 1 137 ? -1.344 -15.975 -19.196 1.00 87.38 137 VAL A CA 1
ATOM 1038 C C . VAL A 1 137 ? 0.076 -15.511 -18.864 1.00 87.38 137 VAL A C 1
ATOM 1040 O O . VAL A 1 137 ? 0.953 -15.528 -19.726 1.00 87.38 137 VAL A O 1
ATOM 1043 N N . SER A 1 138 ? 0.335 -15.116 -17.616 1.00 88.19 138 SER A N 1
ATOM 1044 C CA . SER A 1 138 ? 1.640 -14.641 -17.156 1.00 88.19 138 SER A CA 1
ATOM 1045 C C . SER A 1 138 ? 2.142 -15.462 -15.980 1.00 88.19 138 SER A C 1
ATOM 1047 O O . SER A 1 138 ? 1.574 -15.435 -14.889 1.00 88.19 138 SER A O 1
ATOM 1049 N N . LYS A 1 139 ? 3.279 -16.140 -16.184 1.00 86.69 139 LYS A N 1
ATOM 1050 C CA . LYS A 1 139 ? 3.971 -16.883 -15.120 1.00 86.69 139 LYS A CA 1
ATOM 1051 C C . LYS A 1 139 ? 4.349 -15.979 -13.942 1.00 86.69 139 LYS A C 1
ATOM 1053 O O . LYS A 1 139 ? 4.268 -16.420 -12.805 1.00 86.69 139 LYS A O 1
ATOM 1058 N N . TRP A 1 140 ? 4.715 -14.723 -14.210 1.00 86.56 140 TRP A N 1
ATOM 1059 C CA . TRP A 1 140 ? 5.072 -13.748 -13.172 1.00 86.56 140 TRP A CA 1
ATOM 1060 C C . TRP A 1 140 ? 3.867 -13.289 -12.374 1.00 86.56 140 TRP A C 1
ATOM 1062 O O . TRP A 1 140 ? 3.928 -13.225 -11.153 1.00 86.56 140 TRP A O 1
ATOM 1072 N N . THR A 1 141 ? 2.757 -13.028 -13.057 1.00 87.38 141 THR A N 1
ATOM 1073 C CA . THR A 1 141 ? 1.512 -12.674 -12.379 1.00 87.38 141 THR A CA 1
ATOM 1074 C C . THR A 1 141 ? 1.031 -13.833 -11.529 1.00 87.38 141 THR A C 1
ATOM 1076 O O . THR A 1 141 ? 0.747 -13.639 -10.355 1.00 87.38 141 THR A O 1
ATOM 1079 N N . ARG A 1 142 ? 1.062 -15.059 -12.065 1.00 89.81 142 ARG A N 1
ATOM 1080 C CA . ARG A 1 142 ? 0.733 -16.259 -11.293 1.00 89.81 142 ARG A CA 1
ATOM 1081 C C . ARG A 1 142 ? 1.620 -16.407 -10.064 1.00 89.81 142 ARG A C 1
ATOM 1083 O O . ARG A 1 142 ? 1.104 -16.652 -8.977 1.00 89.81 142 ARG A O 1
ATOM 1090 N N . LEU A 1 143 ? 2.934 -16.244 -10.226 1.00 90.94 143 LEU A N 1
ATOM 1091 C CA . LEU A 1 143 ? 3.883 -16.320 -9.119 1.00 90.94 143 LEU A CA 1
ATOM 1092 C C . LEU A 1 143 ? 3.530 -15.310 -8.019 1.00 90.94 143 LEU A C 1
ATOM 1094 O O . LEU A 1 143 ? 3.445 -15.701 -6.862 1.00 90.94 143 LEU A O 1
ATOM 1098 N N . CYS A 1 144 ? 3.287 -14.049 -8.375 1.00 87.88 144 CYS A N 1
ATOM 1099 C CA . CYS A 1 144 ? 3.027 -12.988 -7.403 1.00 87.88 144 CYS A CA 1
ATOM 1100 C C . CYS A 1 144 ? 1.629 -13.053 -6.769 1.00 87.88 144 CYS A C 1
ATOM 1102 O O . CYS A 1 144 ? 1.502 -12.792 -5.579 1.00 87.88 144 CYS A O 1
ATOM 1104 N N . GLU A 1 145 ? 0.589 -13.379 -7.539 1.00 86.38 145 GLU A N 1
ATOM 1105 C CA . GLU A 1 145 ? -0.808 -13.329 -7.073 1.00 86.38 145 GLU A CA 1
ATOM 1106 C C . GLU A 1 145 ? -1.282 -14.629 -6.421 1.00 86.38 145 GLU A C 1
ATOM 1108 O O . GLU A 1 145 ? -2.192 -14.597 -5.601 1.00 86.38 145 GLU A O 1
ATOM 1113 N N . THR A 1 146 ? -0.681 -15.770 -6.772 1.00 89.12 146 THR A N 1
ATOM 1114 C CA . THR A 1 146 ? -1.110 -17.083 -6.257 1.00 89.12 146 THR A CA 1
ATOM 1115 C C . THR A 1 146 ? 0.038 -17.857 -5.622 1.00 89.12 146 THR A C 1
ATOM 1117 O O . THR A 1 146 ? -0.069 -18.281 -4.478 1.00 89.12 146 THR A O 1
ATOM 1120 N N . GLY A 1 147 ? 1.176 -17.978 -6.313 1.00 91.94 147 GLY A N 1
ATOM 1121 C CA . GLY A 1 147 ? 2.285 -18.822 -5.864 1.00 91.94 147 GLY A CA 1
ATOM 1122 C C . GLY A 1 147 ? 2.894 -18.377 -4.534 1.00 91.94 147 GLY A C 1
ATOM 1123 O O . GLY A 1 147 ? 3.045 -19.187 -3.624 1.00 91.94 147 GLY A O 1
ATOM 1124 N N . ILE A 1 148 ? 3.237 -17.094 -4.412 1.00 92.19 148 ILE A N 1
ATOM 1125 C CA . ILE A 1 148 ? 3.822 -16.535 -3.189 1.00 92.19 148 ILE A CA 1
ATOM 1126 C C . ILE A 1 148 ? 2.815 -16.543 -2.032 1.00 92.19 148 ILE A C 1
ATOM 1128 O O . ILE A 1 148 ? 3.176 -17.091 -0.991 1.00 92.19 148 ILE A O 1
ATOM 1132 N N . PRO A 1 149 ? 1.577 -16.016 -2.172 1.00 89.56 149 PRO A N 1
ATOM 1133 C CA . PRO A 1 149 ? 0.601 -16.048 -1.084 1.00 89.56 149 PRO A CA 1
ATOM 1134 C C . PRO A 1 149 ? 0.364 -17.454 -0.528 1.00 89.56 149 PRO A C 1
ATOM 1136 O O . PRO A 1 149 ? 0.489 -17.647 0.679 1.00 89.56 149 PRO A O 1
ATOM 1139 N N . SER A 1 150 ? 0.124 -18.448 -1.393 1.00 90.19 150 SER A N 1
ATOM 1140 C CA . SER A 1 150 ? -0.113 -19.828 -0.953 1.00 90.19 150 SER A CA 1
ATOM 1141 C C . SER A 1 150 ? 1.101 -20.440 -0.253 1.00 90.19 150 SER A C 1
ATOM 1143 O O . SER A 1 150 ? 0.950 -21.089 0.777 1.00 90.19 150 SER A O 1
ATOM 1145 N N . ALA A 1 151 ? 2.313 -20.212 -0.769 1.00 90.25 151 ALA A N 1
ATOM 1146 C CA . ALA A 1 151 ? 3.524 -20.759 -0.161 1.00 90.25 151 ALA A CA 1
ATOM 1147 C C . ALA A 1 151 ? 3.856 -20.114 1.192 1.00 90.25 151 ALA A C 1
ATOM 1149 O O . ALA A 1 151 ? 4.383 -20.782 2.079 1.00 90.25 151 ALA A O 1
ATOM 1150 N N . VAL A 1 152 ? 3.548 -18.825 1.363 1.00 88.31 152 VAL A N 1
ATOM 1151 C CA . VAL A 1 152 ? 3.694 -18.138 2.653 1.00 88.31 152 VAL A CA 1
ATOM 1152 C C . VAL A 1 152 ? 2.648 -18.639 3.646 1.00 88.31 152 VAL A C 1
ATOM 1154 O O . VAL A 1 152 ? 2.997 -18.926 4.786 1.00 88.31 152 VAL A O 1
ATOM 1157 N N . GLU A 1 153 ? 1.392 -18.791 3.230 1.00 87.62 153 GLU A N 1
ATOM 1158 C CA . GLU A 1 153 ? 0.330 -19.305 4.099 1.00 87.62 153 GLU A CA 1
ATOM 1159 C C . GLU A 1 153 ? 0.629 -20.730 4.588 1.00 87.62 153 GLU A C 1
ATOM 1161 O O . GLU A 1 153 ? 0.572 -20.988 5.790 1.00 87.62 153 GLU A O 1
ATOM 1166 N N . GLU A 1 154 ? 1.043 -21.632 3.691 1.00 87.56 154 GLU A N 1
ATOM 1167 C CA . GLU A 1 154 ? 1.455 -22.989 4.067 1.00 87.56 154 GLU A CA 1
ATOM 1168 C C . GLU A 1 154 ? 2.638 -22.975 5.047 1.00 87.56 154 GLU A C 1
ATOM 1170 O O . GLU A 1 154 ? 2.628 -23.698 6.047 1.00 87.56 154 GLU A O 1
ATOM 1175 N N . HIS A 1 155 ? 3.635 -22.121 4.792 1.00 84.75 155 HIS A N 1
ATOM 1176 C CA . HIS A 1 155 ? 4.804 -21.976 5.659 1.00 84.75 155 HIS A CA 1
ATOM 1177 C C . HIS A 1 155 ? 4.429 -21.490 7.068 1.00 84.75 155 HIS A C 1
ATOM 1179 O O . HIS A 1 155 ? 4.977 -21.983 8.052 1.00 84.75 155 HIS A O 1
ATOM 1185 N N . LEU A 1 156 ? 3.472 -20.564 7.179 1.00 84.00 156 LEU A N 1
ATOM 1186 C CA . LEU A 1 156 ? 2.986 -20.058 8.465 1.00 84.00 156 LEU A CA 1
ATOM 1187 C C . LEU A 1 156 ? 2.128 -21.081 9.224 1.00 84.00 156 LEU A C 1
ATOM 1189 O O . LEU A 1 156 ? 2.171 -21.111 10.451 1.00 84.00 156 LEU A O 1
ATOM 1193 N N . GLN A 1 157 ? 1.357 -21.918 8.522 1.00 84.94 157 GLN A N 1
ATOM 1194 C CA . GLN A 1 157 ? 0.520 -22.955 9.143 1.00 84.94 157 GLN A CA 1
ATOM 1195 C C . GLN A 1 157 ? 1.326 -24.167 9.627 1.00 84.94 157 GLN A C 1
ATOM 1197 O O . GLN A 1 157 ? 0.934 -24.824 10.592 1.00 84.94 157 GLN A O 1
ATOM 1202 N N . LYS A 1 158 ? 2.446 -24.477 8.965 1.00 79.25 158 LYS A N 1
ATOM 1203 C CA . LYS A 1 158 ? 3.345 -25.582 9.324 1.00 79.25 158 LYS A CA 1
ATOM 1204 C C . LYS A 1 158 ? 4.766 -25.055 9.534 1.00 79.25 158 LYS A C 1
ATOM 1206 O O . LYS A 1 158 ? 5.644 -25.355 8.715 1.00 79.25 158 LYS A O 1
ATOM 1211 N N . PRO A 1 159 ? 5.017 -24.303 10.622 1.00 67.88 159 PRO A N 1
ATOM 1212 C CA . PRO A 1 159 ? 6.355 -23.846 10.961 1.00 67.88 159 PRO A CA 1
ATOM 1213 C C . PRO A 1 159 ? 7.201 -25.073 11.316 1.00 67.88 159 PRO A C 1
ATOM 1215 O O . PRO A 1 159 ? 7.231 -25.545 12.447 1.00 67.88 159 PRO A O 1
ATOM 1218 N N . SER A 1 160 ? 7.825 -25.663 10.304 1.00 62.16 160 SER A N 1
ATOM 1219 C CA . SER A 1 160 ? 8.787 -26.745 10.473 1.00 62.16 160 SER A CA 1
ATOM 1220 C C . SER A 1 160 ? 10.055 -26.155 11.103 1.00 62.16 160 SER A C 1
ATOM 1222 O O . SER A 1 160 ? 10.313 -24.963 10.943 1.00 62.16 160 SER A O 1
ATOM 1224 N N . ASP A 1 161 ? 10.920 -26.982 11.699 1.00 56.16 161 ASP A N 1
ATOM 1225 C CA . ASP A 1 161 ? 12.258 -26.589 12.210 1.00 56.16 161 ASP A CA 1
ATOM 1226 C C . ASP A 1 161 ? 13.176 -25.950 11.122 1.00 56.16 161 ASP A C 1
ATOM 1228 O O . ASP A 1 161 ? 14.261 -25.428 11.371 1.00 56.16 161 ASP A O 1
ATOM 1232 N N . VAL A 1 162 ? 12.680 -25.908 9.881 1.00 55.00 162 VAL A N 1
ATOM 1233 C CA . VAL A 1 162 ? 13.078 -25.090 8.725 1.00 55.00 162 VAL A CA 1
ATOM 1234 C C . VAL A 1 162 ? 12.797 -23.585 8.947 1.00 55.00 162 VAL A C 1
ATOM 1236 O O . VAL A 1 162 ? 12.557 -22.841 8.000 1.00 55.00 162 VAL A O 1
ATOM 1239 N N . GLY A 1 163 ? 12.892 -23.069 10.176 1.00 54.09 163 GLY A N 1
ATOM 1240 C CA . GLY A 1 163 ? 12.760 -21.637 10.503 1.00 54.09 163 GLY A CA 1
ATOM 1241 C C . GLY A 1 163 ? 13.844 -20.728 9.892 1.00 54.09 163 GLY A C 1
ATOM 1242 O O . GLY A 1 163 ? 14.001 -19.582 10.301 1.00 54.09 163 GLY A O 1
ATOM 1243 N N . LYS A 1 164 ? 14.629 -21.236 8.934 1.00 57.50 164 LYS A N 1
ATOM 1244 C CA . LYS A 1 164 ? 15.741 -20.544 8.267 1.00 57.50 164 LYS A CA 1
ATOM 1245 C C . LYS A 1 164 ? 15.599 -20.446 6.748 1.00 57.50 164 LYS A C 1
ATOM 1247 O O . LYS A 1 164 ? 16.394 -19.735 6.142 1.00 57.50 164 LYS A O 1
ATOM 1252 N N . GLN A 1 165 ? 14.658 -21.152 6.114 1.00 74.69 165 GLN A N 1
ATOM 1253 C CA . GLN A 1 165 ? 14.537 -21.123 4.652 1.00 74.69 165 GLN A CA 1
ATOM 1254 C C . GLN A 1 165 ? 13.225 -20.474 4.225 1.00 74.69 165 GLN A C 1
ATOM 1256 O O . GLN A 1 165 ? 12.139 -20.952 4.547 1.00 74.69 165 GLN A O 1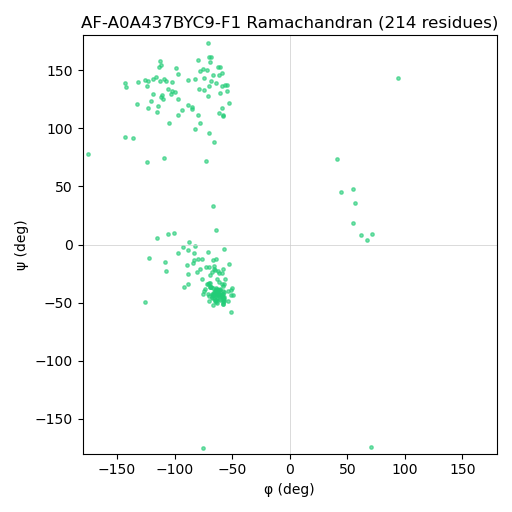
ATOM 1261 N N . LEU A 1 166 ? 13.352 -19.371 3.486 1.00 84.50 166 LEU A N 1
ATOM 1262 C CA . LEU A 1 166 ? 12.232 -18.687 2.853 1.00 84.50 166 LEU A CA 1
ATOM 1263 C C . LEU A 1 166 ? 11.545 -19.619 1.839 1.00 84.50 166 LEU A C 1
ATOM 1265 O O . LEU A 1 166 ? 12.235 -20.390 1.162 1.00 84.50 166 LEU A O 1
ATOM 1269 N N . PRO A 1 167 ? 10.211 -19.529 1.667 1.00 88.75 167 PRO A N 1
ATOM 1270 C CA . PRO A 1 167 ? 9.506 -20.312 0.661 1.00 88.75 167 PRO A CA 1
ATOM 1271 C C . PRO A 1 167 ? 10.097 -20.106 -0.740 1.00 88.75 167 PRO A C 1
ATOM 1273 O O . PRO A 1 167 ? 10.370 -18.976 -1.152 1.00 88.75 167 PRO A O 1
ATOM 1276 N N . LEU A 1 168 ? 10.246 -21.190 -1.509 1.00 89.25 168 LEU A N 1
ATOM 1277 C CA . LEU A 1 168 ? 10.867 -21.160 -2.841 1.00 89.25 168 LEU A CA 1
ATOM 1278 C C . LEU A 1 168 ? 10.277 -20.090 -3.788 1.00 89.25 168 LEU A C 1
ATOM 1280 O O . LEU A 1 168 ? 11.059 -19.451 -4.496 1.00 89.25 168 LEU A O 1
ATOM 1284 N N . PRO A 1 169 ? 8.953 -19.827 -3.819 1.00 92.06 169 PRO A N 1
ATOM 1285 C CA . PRO A 1 169 ? 8.399 -18.741 -4.633 1.00 92.06 169 PRO A CA 1
ATOM 1286 C C . PRO A 1 169 ? 8.950 -17.351 -4.285 1.00 92.06 169 PRO A C 1
ATOM 1288 O O . PRO A 1 169 ? 9.150 -16.539 -5.188 1.00 92.06 169 PRO A O 1
ATOM 1291 N N . VAL A 1 170 ? 9.248 -17.092 -3.007 1.00 90.38 170 VAL A N 1
ATOM 1292 C CA . VAL A 1 170 ? 9.844 -15.831 -2.533 1.00 90.38 170 VAL A CA 1
ATOM 1293 C C . VAL A 1 170 ? 11.292 -15.724 -3.007 1.00 90.38 170 VAL A C 1
ATOM 1295 O O . VAL A 1 170 ? 11.661 -14.730 -3.628 1.00 90.38 170 VAL A O 1
ATOM 1298 N N . VAL A 1 171 ? 12.081 -16.787 -2.819 1.00 90.62 171 VAL A N 1
ATOM 1299 C CA . VAL A 1 171 ? 13.482 -16.857 -3.283 1.00 90.62 171 VAL A CA 1
ATOM 1300 C C . VAL A 1 171 ? 13.573 -16.720 -4.808 1.00 90.62 171 VAL A C 1
ATOM 1302 O O . VAL A 1 171 ? 14.466 -16.060 -5.345 1.00 90.62 171 VAL A O 1
ATOM 1305 N N . THR A 1 172 ? 12.616 -17.315 -5.525 1.00 92.00 172 THR A N 1
ATOM 1306 C CA . THR A 1 172 ? 12.515 -17.216 -6.987 1.00 92.00 172 THR A CA 1
ATOM 1307 C C . THR A 1 172 ? 12.260 -15.779 -7.425 1.00 92.00 172 THR A C 1
ATOM 1309 O O . THR A 1 172 ? 12.867 -15.325 -8.394 1.00 92.00 172 THR A O 1
ATOM 1312 N N . LEU A 1 173 ? 11.378 -15.056 -6.727 1.00 90.75 173 LEU A N 1
ATOM 1313 C CA . LEU A 1 173 ? 11.119 -13.648 -7.011 1.00 90.75 173 LEU A CA 1
ATOM 1314 C C . LEU A 1 173 ? 12.367 -12.794 -6.752 1.00 90.75 173 LEU A C 1
ATOM 1316 O O . LEU A 1 173 ? 12.750 -12.017 -7.622 1.00 90.75 173 LEU A O 1
ATOM 1320 N N . GLU A 1 174 ? 13.023 -12.970 -5.605 1.00 90.00 174 GLU A N 1
ATOM 1321 C CA . GLU A 1 174 ? 14.237 -12.228 -5.240 1.00 90.00 174 GLU A CA 1
ATOM 1322 C C . GLU A 1 174 ? 15.351 -12.413 -6.277 1.00 90.00 174 GLU A C 1
ATOM 1324 O O . GLU A 1 174 ? 15.858 -11.434 -6.82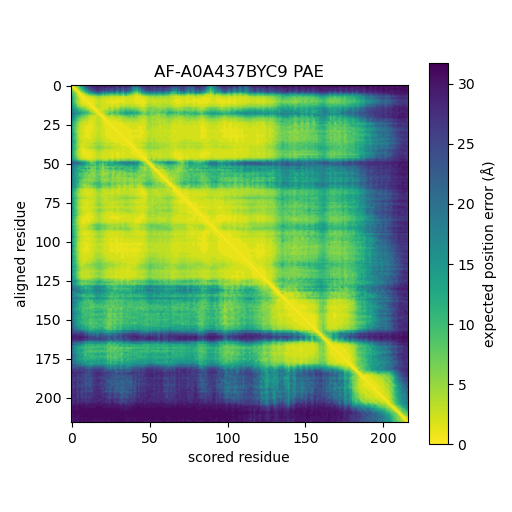6 1.00 90.00 174 GLU A O 1
ATOM 1329 N N . SER A 1 175 ? 15.653 -13.666 -6.632 1.00 89.75 175 SER A N 1
ATOM 1330 C CA . SER A 1 175 ? 16.682 -13.999 -7.630 1.00 89.75 175 SER A CA 1
ATOM 1331 C C . SER A 1 175 ? 16.429 -13.316 -8.977 1.00 89.75 175 SER A C 1
ATOM 1333 O O . SER A 1 175 ? 17.359 -13.006 -9.713 1.00 89.75 175 SER A O 1
ATOM 1335 N N . ARG A 1 176 ? 15.160 -13.071 -9.309 1.00 86.00 176 ARG A N 1
ATOM 1336 C CA . ARG A 1 176 ? 14.732 -12.496 -10.588 1.00 86.00 176 ARG A CA 1
ATOM 1337 C C . ARG A 1 176 ? 14.705 -10.983 -10.575 1.00 86.00 176 ARG A C 1
ATOM 1339 O O . ARG A 1 176 ? 15.024 -10.376 -11.589 1.00 86.00 176 ARG A O 1
ATOM 1346 N N . LEU A 1 177 ? 14.364 -10.380 -9.441 1.00 83.69 177 LEU A N 1
ATOM 1347 C CA . LEU A 1 177 ? 14.507 -8.940 -9.235 1.00 83.69 177 LEU A CA 1
ATOM 1348 C C . LEU A 1 177 ? 15.982 -8.520 -9.159 1.00 83.69 177 LEU A C 1
ATOM 1350 O O . LEU A 1 177 ? 16.301 -7.386 -9.505 1.00 83.69 177 LEU A O 1
ATOM 1354 N N . ALA A 1 178 ? 16.871 -9.434 -8.758 1.00 86.06 178 ALA A N 1
ATOM 1355 C CA . ALA A 1 178 ? 18.317 -9.234 -8.801 1.00 86.06 178 ALA A CA 1
ATOM 1356 C C . ALA A 1 178 ? 18.899 -9.277 -10.228 1.00 86.06 178 ALA A C 1
ATOM 1358 O O . ALA A 1 178 ? 20.000 -8.772 -10.455 1.00 86.06 178 ALA A O 1
ATOM 1359 N N . GLU A 1 179 ? 18.188 -9.855 -11.205 1.00 83.50 179 GLU A N 1
ATOM 1360 C CA . GLU A 1 179 ? 18.631 -9.819 -12.599 1.00 83.50 179 GLU A CA 1
ATOM 1361 C C . GLU A 1 179 ? 18.509 -8.392 -13.163 1.00 83.50 179 GLU A C 1
ATOM 1363 O O . GLU A 1 179 ? 17.488 -7.724 -12.971 1.00 83.50 179 GLU A O 1
ATOM 1368 N N . PRO A 1 180 ? 19.514 -7.905 -13.914 1.00 76.19 180 PRO A N 1
ATOM 1369 C CA . PRO A 1 180 ? 19.430 -6.597 -14.543 1.00 76.19 180 PRO A CA 1
ATOM 1370 C C . PRO A 1 180 ? 18.231 -6.534 -15.493 1.00 76.19 180 PRO A C 1
ATOM 1372 O O . PRO A 1 180 ? 17.978 -7.455 -16.277 1.00 76.19 180 PRO A O 1
ATOM 1375 N N . VAL A 1 181 ? 17.500 -5.417 -15.438 1.00 67.69 181 VAL A N 1
ATOM 1376 C CA . VAL A 1 181 ? 16.318 -5.188 -16.273 1.00 67.69 181 VAL A CA 1
ATOM 1377 C C . VAL A 1 181 ? 16.716 -5.281 -17.743 1.00 67.69 181 VAL A C 1
ATOM 1379 O O . VAL A 1 181 ? 17.394 -4.398 -18.263 1.00 67.69 181 VAL A O 1
ATOM 1382 N N . LYS A 1 182 ? 16.253 -6.334 -18.426 1.00 67.19 182 LYS A N 1
ATOM 1383 C CA . LYS A 1 182 ? 16.388 -6.472 -19.880 1.00 67.19 182 LYS A CA 1
ATOM 1384 C C . LYS A 1 182 ? 15.481 -5.450 -20.545 1.00 67.19 182 LYS A C 1
ATOM 1386 O O . LYS A 1 182 ? 14.277 -5.667 -20.698 1.00 67.19 182 LYS A O 1
ATOM 1391 N N . VAL A 1 183 ? 16.039 -4.308 -20.917 1.00 62.84 183 VAL A N 1
ATOM 1392 C CA . VAL A 1 183 ? 15.296 -3.300 -21.667 1.00 62.84 183 VAL A CA 1
ATOM 1393 C C . VAL A 1 183 ? 15.246 -3.753 -23.122 1.00 62.84 183 VAL A C 1
ATOM 1395 O O . VAL A 1 183 ? 16.264 -4.101 -23.709 1.00 62.84 183 VAL A O 1
ATOM 1398 N N . HIS A 1 184 ? 14.075 -3.684 -23.763 1.00 60.47 184 HIS A N 1
ATOM 1399 C CA . HIS A 1 184 ? 13.924 -3.972 -25.205 1.00 60.47 184 HIS A CA 1
ATOM 1400 C C . HIS A 1 184 ? 14.890 -3.173 -26.104 1.00 60.47 184 HIS A C 1
ATOM 1402 O O . HIS A 1 184 ? 15.095 -3.512 -27.267 1.00 60.47 184 HIS A O 1
ATOM 1408 N N . ASN A 1 185 ? 15.482 -2.105 -25.567 1.00 62.06 185 ASN A N 1
ATOM 1409 C CA . ASN A 1 185 ? 16.457 -1.272 -26.244 1.00 62.06 185 ASN A CA 1
ATOM 1410 C C . ASN A 1 185 ? 17.905 -1.742 -26.083 1.00 62.06 185 ASN A C 1
ATOM 1412 O O . ASN A 1 185 ? 18.752 -1.139 -26.729 1.00 62.06 185 ASN A O 1
ATOM 1416 N N . ASP A 1 186 ? 18.224 -2.771 -25.296 1.00 68.44 186 ASP A N 1
ATOM 1417 C CA . ASP A 1 186 ? 19.615 -3.216 -25.112 1.00 68.44 186 ASP A CA 1
ATOM 1418 C C . ASP A 1 186 ? 20.256 -3.603 -26.440 1.00 68.44 186 ASP A C 1
ATOM 1420 O O . ASP A 1 186 ? 21.345 -3.134 -26.770 1.00 68.44 186 ASP A O 1
ATOM 1424 N N . ASP A 1 187 ? 19.525 -4.338 -27.275 1.00 70.75 187 ASP A N 1
ATOM 1425 C CA . ASP A 1 187 ? 19.967 -4.668 -28.626 1.00 70.75 187 ASP A CA 1
ATOM 1426 C C . ASP A 1 187 ? 20.110 -3.422 -29.508 1.00 70.75 187 ASP A C 1
ATOM 1428 O O . ASP A 1 187 ? 21.059 -3.308 -30.288 1.00 70.75 187 ASP A O 1
ATOM 1432 N N . LYS A 1 188 ? 19.211 -2.441 -29.361 1.00 75.44 188 LYS A N 1
ATOM 1433 C CA . LYS A 1 188 ? 19.269 -1.172 -30.103 1.00 75.44 188 LYS A CA 1
ATOM 1434 C C . LYS A 1 188 ? 20.478 -0.331 -29.678 1.00 75.44 188 LYS A C 1
ATOM 1436 O O . LYS A 1 188 ? 21.203 0.168 -30.536 1.00 75.44 188 LYS A O 1
ATOM 1441 N N . ILE A 1 189 ? 20.730 -0.212 -28.377 1.00 76.75 189 ILE A N 1
ATOM 1442 C CA . ILE A 1 189 ? 21.846 0.534 -27.784 1.00 76.75 189 ILE A CA 1
ATOM 1443 C C . ILE A 1 189 ? 23.169 -0.159 -28.116 1.00 76.75 189 ILE A C 1
ATOM 1445 O O . ILE A 1 189 ? 24.122 0.505 -28.525 1.00 76.75 189 ILE A O 1
ATOM 1449 N N . ARG A 1 190 ? 23.227 -1.493 -28.026 1.00 78.94 190 ARG A N 1
ATOM 1450 C CA . ARG A 1 190 ? 24.391 -2.299 -28.414 1.00 78.94 190 ARG A CA 1
ATOM 1451 C C . ARG A 1 190 ? 24.727 -2.111 -29.892 1.00 78.94 190 ARG A C 1
ATOM 1453 O O . ARG A 1 190 ? 25.878 -1.825 -30.218 1.00 78.94 190 ARG A O 1
ATOM 1460 N N . ARG A 1 191 ? 23.731 -2.185 -30.785 1.00 79.38 191 ARG A N 1
ATOM 1461 C CA . ARG A 1 191 ? 23.912 -1.916 -32.226 1.00 79.38 191 ARG A CA 1
ATOM 1462 C C . ARG A 1 191 ? 24.395 -0.487 -32.485 1.00 79.38 191 ARG A C 1
ATOM 1464 O O . ARG A 1 191 ? 25.308 -0.298 -33.283 1.00 79.38 191 ARG A O 1
ATOM 1471 N N . GLN A 1 192 ? 23.845 0.510 -31.792 1.00 82.81 192 GLN A N 1
ATOM 1472 C CA . GLN A 1 192 ? 24.289 1.902 -31.922 1.00 82.81 192 GLN A CA 1
ATOM 1473 C C . GLN A 1 192 ? 25.733 2.112 -31.442 1.00 82.81 192 GLN A C 1
ATOM 1475 O O . GLN A 1 192 ? 26.493 2.815 -32.110 1.00 82.81 192 GLN A O 1
ATOM 1480 N N . LYS A 1 193 ? 26.138 1.489 -30.326 1.00 85.69 193 LYS A N 1
ATOM 1481 C CA . LYS A 1 193 ? 27.524 1.534 -29.830 1.00 85.69 193 LYS A CA 1
ATOM 1482 C C . LYS A 1 193 ? 28.496 0.885 -30.820 1.00 85.69 193 LYS A C 1
ATOM 1484 O O . LYS A 1 193 ? 29.482 1.519 -31.179 1.00 85.69 193 LYS A O 1
ATOM 1489 N N . LEU A 1 194 ? 28.163 -0.298 -31.343 1.00 87.88 194 LEU A N 1
ATOM 1490 C CA . LEU A 1 194 ? 28.948 -0.981 -32.383 1.00 87.88 194 LEU A CA 1
ATOM 1491 C C . LEU A 1 194 ? 29.098 -0.127 -33.653 1.00 87.88 194 LEU A C 1
ATOM 1493 O O . LEU A 1 194 ? 30.187 -0.032 -34.208 1.00 87.88 194 LEU A O 1
ATOM 1497 N N . GLN A 1 195 ? 28.031 0.541 -34.104 1.00 86.75 195 GLN A N 1
ATOM 1498 C CA . GLN A 1 195 ? 28.104 1.441 -35.262 1.00 86.75 195 GLN A CA 1
ATOM 1499 C C . GLN A 1 195 ? 28.960 2.688 -35.003 1.00 86.75 195 GLN A C 1
ATOM 1501 O O . GLN A 1 195 ? 29.642 3.157 -35.913 1.00 86.75 195 GLN A O 1
ATOM 1506 N N . LYS A 1 196 ? 28.917 3.260 -33.791 1.00 85.88 196 LYS A N 1
ATOM 1507 C CA . LYS A 1 196 ? 29.791 4.384 -33.416 1.00 85.88 196 LYS A CA 1
ATOM 1508 C C . LYS A 1 196 ? 31.258 3.959 -33.374 1.00 85.88 196 LYS A C 1
ATOM 1510 O O . LYS A 1 196 ? 32.093 4.702 -33.873 1.00 85.88 196 LYS A O 1
ATOM 1515 N N . GLN A 1 197 ? 31.546 2.772 -32.843 1.00 85.31 197 GLN A N 1
ATOM 1516 C CA . GLN A 1 197 ? 32.901 2.232 -32.788 1.00 85.31 197 GLN A CA 1
ATOM 1517 C C . GLN A 1 197 ? 33.468 1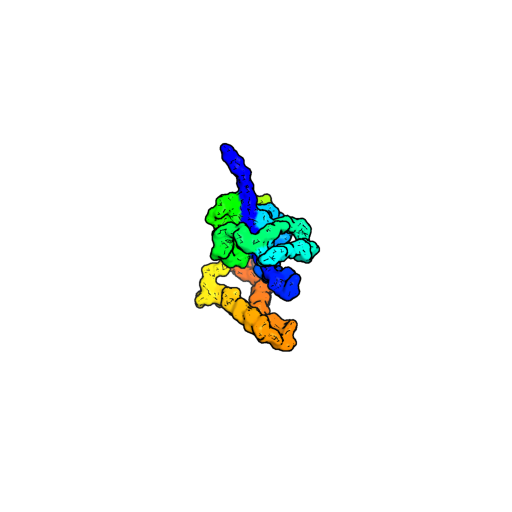.987 -34.193 1.00 85.31 197 GLN A C 1
ATOM 1519 O O . GLN A 1 197 ? 34.516 2.535 -34.512 1.00 85.31 197 GLN A O 1
ATOM 1524 N N . LYS A 1 198 ? 32.713 1.313 -35.075 1.00 85.75 198 LYS A N 1
ATOM 1525 C CA . LYS A 1 198 ? 33.114 1.117 -36.481 1.00 85.75 198 LYS A CA 1
ATOM 1526 C C . LYS A 1 198 ? 33.379 2.431 -37.217 1.00 85.75 198 LYS A C 1
ATOM 1528 O O . LYS A 1 198 ? 34.329 2.526 -37.980 1.00 85.75 198 LYS A O 1
ATOM 1533 N N . ARG A 1 199 ? 32.547 3.459 -36.997 1.00 83.31 199 ARG A N 1
ATOM 1534 C CA . ARG A 1 199 ? 32.777 4.790 -37.587 1.00 83.31 199 ARG A CA 1
ATOM 1535 C C . ARG A 1 199 ? 34.061 5.437 -37.076 1.00 83.31 199 ARG A C 1
ATOM 1537 O O . ARG A 1 199 ? 34.751 6.068 -37.864 1.00 83.31 199 ARG A O 1
ATOM 1544 N N . ARG A 1 200 ? 34.375 5.283 -35.786 1.00 83.62 200 ARG A N 1
ATOM 1545 C CA . ARG A 1 200 ? 35.607 5.816 -35.196 1.00 83.62 200 ARG A CA 1
ATOM 1546 C C . ARG A 1 200 ? 36.845 5.111 -35.758 1.00 83.62 200 ARG A C 1
ATOM 1548 O O . ARG A 1 200 ? 37.767 5.791 -36.175 1.00 83.62 200 ARG A O 1
ATOM 1555 N N . GLU A 1 201 ? 36.799 3.786 -35.885 1.00 82.19 201 GLU A N 1
ATOM 1556 C CA . GLU A 1 201 ? 37.871 2.978 -36.491 1.00 82.19 201 GLU A CA 1
ATOM 1557 C C . GLU A 1 201 ? 38.119 3.353 -37.968 1.00 82.19 201 GLU A C 1
ATOM 1559 O O . GLU A 1 201 ? 39.264 3.460 -38.393 1.00 82.19 201 GLU A O 1
ATOM 1564 N N . MET A 1 202 ? 37.066 3.634 -38.750 1.00 76.25 202 MET A N 1
ATOM 1565 C CA . MET A 1 202 ? 37.209 4.108 -40.139 1.00 76.25 202 MET A CA 1
ATOM 1566 C C . MET A 1 202 ? 37.804 5.522 -40.238 1.00 76.25 202 MET A C 1
ATOM 1568 O O . MET A 1 202 ? 38.561 5.803 -41.162 1.00 76.25 202 MET A O 1
ATOM 1572 N N . LEU A 1 203 ? 37.460 6.415 -39.305 1.00 75.44 203 LEU A N 1
ATOM 1573 C CA . LEU A 1 203 ? 38.022 7.770 -39.239 1.00 75.44 203 LEU A CA 1
ATOM 1574 C C . LEU A 1 203 ? 39.504 7.748 -38.835 1.00 75.44 203 LEU A C 1
ATOM 1576 O O . LEU A 1 203 ? 40.287 8.525 -39.370 1.00 75.44 203 LEU A O 1
ATOM 1580 N N . GLU A 1 204 ? 39.891 6.838 -37.940 1.00 68.69 204 GLU A N 1
ATOM 1581 C CA . GLU A 1 204 ? 41.283 6.640 -37.516 1.00 68.69 204 GLU A CA 1
ATOM 1582 C C . GLU A 1 204 ? 42.144 6.012 -38.633 1.00 68.69 204 GLU A C 1
ATOM 1584 O O . GLU A 1 204 ? 43.301 6.385 -38.784 1.00 68.69 204 GLU A O 1
ATOM 1589 N N . GLN A 1 205 ? 41.583 5.139 -39.481 1.00 60.62 205 GLN A N 1
ATOM 1590 C CA . GLN A 1 205 ? 42.296 4.549 -40.631 1.00 60.62 205 GLN A CA 1
ATOM 1591 C C . GLN A 1 205 ? 42.372 5.467 -41.867 1.00 60.62 205 GLN A C 1
ATOM 1593 O O . GLN A 1 205 ? 43.267 5.310 -42.694 1.00 60.62 205 GLN A O 1
ATOM 1598 N N . GLY A 1 206 ? 41.451 6.427 -42.010 1.00 54.50 206 GLY A N 1
ATOM 1599 C CA . GLY A 1 206 ? 41.439 7.388 -43.122 1.00 54.50 206 GLY A CA 1
ATOM 1600 C C . GLY A 1 206 ? 42.361 8.601 -42.938 1.00 54.50 206 GLY A C 1
ATOM 1601 O O . GLY A 1 206 ? 42.604 9.326 -43.900 1.00 54.50 206 GLY A O 1
ATOM 1602 N N . GLY A 1 207 ? 42.876 8.830 -41.725 1.00 48.16 207 GLY A N 1
ATOM 1603 C CA . GLY A 1 207 ? 43.770 9.950 -41.410 1.00 48.16 207 GLY A CA 1
ATOM 1604 C C . GLY A 1 207 ? 45.232 9.751 -41.826 1.00 48.16 207 GLY A C 1
ATOM 1605 O O . GLY A 1 207 ? 45.980 10.722 -41.852 1.00 48.16 207 GLY A O 1
ATOM 1606 N N . ASP A 1 208 ? 45.633 8.530 -42.189 1.00 48.84 208 ASP A N 1
ATOM 1607 C CA . ASP A 1 208 ? 47.048 8.150 -42.351 1.00 48.84 208 ASP A CA 1
ATOM 1608 C C . ASP A 1 208 ? 47.538 8.131 -43.818 1.00 48.84 208 ASP A C 1
ATOM 1610 O O . ASP A 1 208 ? 48.628 7.649 -44.113 1.00 48.84 208 ASP A O 1
ATOM 1614 N N . GLN A 1 209 ? 46.744 8.643 -44.774 1.00 46.31 209 GLN A N 1
ATOM 1615 C CA . GLN A 1 209 ? 47.102 8.650 -46.210 1.00 46.31 209 GLN A CA 1
ATOM 1616 C C . GLN A 1 209 ? 47.302 10.036 -46.849 1.00 46.31 209 GLN A C 1
ATOM 1618 O O . GLN A 1 209 ? 47.558 10.113 -48.049 1.00 46.31 209 GLN A O 1
ATOM 1623 N N . VAL A 1 210 ? 47.265 11.139 -46.093 1.00 47.12 210 VAL A N 1
ATOM 1624 C CA . VAL A 1 210 ? 47.512 12.486 -46.650 1.00 47.12 210 VAL A CA 1
ATOM 1625 C C . VAL A 1 210 ? 48.854 13.032 -46.164 1.00 47.12 210 VAL A C 1
ATOM 1627 O O . VAL A 1 210 ? 48.905 13.870 -45.273 1.00 47.12 210 VAL A O 1
ATOM 1630 N N . SER A 1 211 ? 49.963 12.525 -46.710 1.00 46.78 211 SER A N 1
ATOM 1631 C CA . SER A 1 211 ? 51.251 13.251 -46.777 1.00 46.78 211 SER A CA 1
ATOM 1632 C C . SER A 1 211 ? 52.309 12.465 -47.564 1.00 46.78 211 SER A C 1
ATOM 1634 O O . SER A 1 211 ? 53.222 11.875 -46.995 1.00 46.78 211 SER A O 1
ATOM 1636 N N . LYS A 1 212 ? 52.218 12.484 -48.899 1.00 42.09 212 LYS A N 1
ATOM 1637 C CA . LYS A 1 212 ? 53.393 12.358 -49.781 1.00 42.09 212 LYS A CA 1
ATOM 1638 C C . LYS A 1 212 ? 53.203 13.252 -51.008 1.00 42.09 212 LYS A C 1
ATOM 1640 O O . LYS A 1 212 ? 52.594 12.838 -51.989 1.00 42.09 212 LYS A O 1
ATOM 1645 N N . GLU A 1 213 ? 53.706 14.482 -50.928 1.00 43.81 213 GLU A N 1
ATOM 1646 C CA . GLU A 1 213 ? 54.024 15.276 -52.121 1.00 43.81 213 GLU A CA 1
ATOM 1647 C C . GLU A 1 213 ? 55.215 14.632 -52.859 1.00 43.81 213 GLU A C 1
ATOM 1649 O O . GLU A 1 213 ? 56.139 14.142 -52.199 1.00 43.81 213 GLU A O 1
ATOM 1654 N N . PRO A 1 214 ? 55.220 14.598 -54.204 1.00 40.31 214 PRO A N 1
ATOM 1655 C CA . PRO A 1 214 ? 56.370 14.134 -54.971 1.00 40.31 214 PRO A CA 1
ATOM 1656 C C . PRO A 1 214 ? 57.413 15.261 -55.125 1.00 40.31 214 PRO A C 1
ATOM 1658 O O . PRO A 1 214 ? 57.026 16.420 -55.285 1.00 40.31 214 PRO A O 1
ATOM 1661 N N . PRO A 1 215 ? 58.725 14.954 -55.081 1.00 51.56 215 PRO A N 1
ATOM 1662 C CA . PRO A 1 215 ? 59.766 15.965 -55.228 1.00 51.56 215 PRO A CA 1
ATOM 1663 C C . PRO A 1 215 ? 59.996 16.339 -56.709 1.00 51.56 215 PRO A C 1
ATOM 1665 O O . PRO A 1 215 ? 59.623 15.554 -57.588 1.00 51.56 215 PRO A O 1
ATOM 1668 N N . PRO A 1 216 ? 60.588 17.523 -56.969 1.00 56.84 216 PRO A N 1
ATOM 1669 C CA . PRO A 1 216 ? 60.858 18.049 -58.311 1.00 56.84 216 PRO A CA 1
ATOM 1670 C C . PRO A 1 216 ? 61.969 17.305 -59.063 1.00 56.84 216 PRO A C 1
ATOM 1672 O O . PRO A 1 216 ? 62.889 16.767 -58.405 1.00 56.84 216 PRO A O 1
#

Radius of gyration: 27.16 Å; Cα contacts (8 Å, |Δi|>4): 224; chains: 1; bounding box: 81×56×84 Å

Solvent-accessible surface area (backbone atoms only — not comparable to full-atom values): 13011 Å² total; per-residue (Å²): 132,84,75,80,78,52,65,26,38,33,41,27,55,45,44,77,56,94,96,37,83,41,72,42,70,70,36,49,54,50,54,49,49,37,60,76,56,68,50,75,71,52,47,34,29,42,36,30,64,87,91,60,76,64,67,86,53,55,79,76,46,67,86,88,61,72,75,42,79,39,50,65,89,72,46,56,71,73,56,69,75,43,64,68,35,30,32,32,39,60,82,72,78,51,72,41,54,32,61,74,55,36,54,52,49,51,46,51,52,35,33,71,76,38,75,81,47,56,73,56,56,50,73,45,42,74,93,63,46,74,83,87,51,55,49,91,82,22,73,66,34,25,39,64,73,47,45,33,55,53,44,50,52,53,46,70,76,54,75,49,98,60,84,82,63,76,49,66,58,54,54,54,49,51,62,53,71,70,46,79,83,84,52,91,50,52,65,55,51,50,52,50,52,53,52,53,50,54,51,51,55,53,54,64,66,64,66,80,75,84,83,80,84,83,82,135

Sequence (216 aa):
MKHAKQPPCLYLEVCCQNEQLRVPLHTSIVLFLLSYCDCKSFRVFLVLGDGSSSEPLKSQLPESLSLSDIQVDELPKLVSSCRLPAALDESGQICKAGLAVVLRHIINKSVEADPSRKDVAALLGFKKTCLKACAEVSKWTRLCETGIPSAVEEHLQKPSDVGKQLPLPVVTLESRLAEPVKVHNDDKIRRQKLQKQKRREMLEQGGDQVSKEPPP

Mean predicted aligned error: 12.14 Å

Organism: Oryzias javanicus (NCBI:txid123683)

pLDDT: mean 83.22, std 14.03, range [35.66, 97.81]

Secondary structure (DSSP, 8-state):
-----PPPEEEEE-EEETTEEE--HHHHHHHHHHHHTT--SSEEEEEESTT---HHHHTTS-TT--EEEEEGGGS-HHHHTSPSSEEE-TTSS-EEESHHHHHHHHHHHHHHH-TT-HHHHHTT-GGG----S-TTT-HHHHIIIIIHHHHHHHHHHS--S-TT---HHHHHHHHHHTS----TTHHHHHHHHHHHHHHHHHHHHHTTS---PPP-